Protein AF-A0AB34JAS8-F1 (afdb_monomer)

Structure (mmCIF, N/CA/C/O backbone):
data_AF-A0AB34JAS8-F1
#
_entry.id   AF-A0AB34JAS8-F1
#
loop_
_atom_site.group_PDB
_atom_site.id
_atom_site.type_symbol
_atom_site.label_atom_id
_atom_site.label_alt_id
_atom_site.label_comp_id
_atom_site.label_asym_id
_atom_site.label_entity_id
_atom_site.label_seq_id
_atom_site.pdbx_PDB_ins_code
_atom_site.Cartn_x
_atom_site.Cartn_y
_atom_site.Cartn_z
_atom_site.occupancy
_atom_site.B_iso_or_equiv
_atom_site.auth_seq_i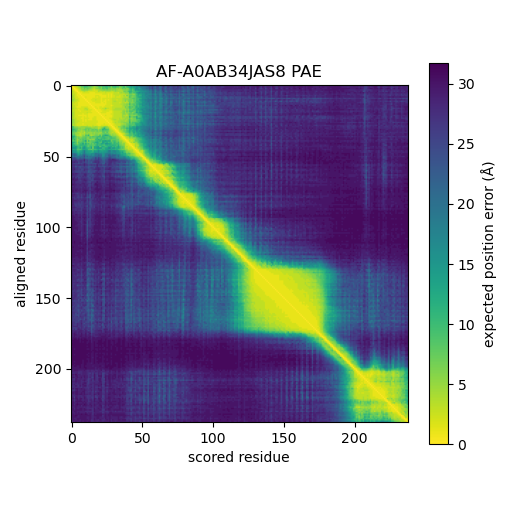d
_atom_site.auth_comp_id
_atom_site.auth_asym_id
_atom_site.auth_atom_id
_atom_site.pdbx_PDB_model_num
ATOM 1 N N . MET A 1 1 ? -47.995 -5.763 1.829 1.00 61.78 1 MET A N 1
ATOM 2 C CA . MET A 1 1 ? -48.184 -6.783 2.887 1.00 61.78 1 MET A CA 1
ATOM 3 C C . MET A 1 1 ? -47.280 -6.423 4.062 1.00 61.78 1 MET A C 1
ATOM 5 O O . MET A 1 1 ? -46.129 -6.085 3.817 1.00 61.78 1 MET A O 1
ATOM 9 N N . ARG A 1 2 ? -47.779 -6.385 5.307 1.00 69.12 2 ARG A N 1
ATOM 10 C CA . ARG A 1 2 ? -46.922 -6.098 6.476 1.00 69.12 2 ARG A CA 1
ATOM 11 C C . ARG A 1 2 ? -46.152 -7.369 6.834 1.00 69.12 2 ARG A C 1
ATOM 13 O O . ARG A 1 2 ? -46.778 -8.401 7.052 1.00 69.12 2 ARG A O 1
ATOM 20 N N . ARG A 1 3 ? -44.820 -7.294 6.870 1.00 76.62 3 ARG A N 1
ATOM 21 C CA . ARG A 1 3 ? -43.957 -8.412 7.279 1.00 76.62 3 ARG A CA 1
ATOM 22 C C . ARG A 1 3 ? -44.247 -8.775 8.740 1.00 76.62 3 ARG A C 1
ATOM 24 O O . ARG A 1 3 ? -44.423 -7.876 9.567 1.00 76.62 3 ARG A O 1
ATOM 31 N N . ALA A 1 4 ? -44.313 -10.070 9.043 1.00 84.00 4 ALA A N 1
ATOM 32 C CA . ALA A 1 4 ? -44.419 -10.551 10.417 1.00 84.00 4 ALA A CA 1
ATOM 33 C C . ALA A 1 4 ? -43.216 -10.059 11.241 1.00 84.00 4 ALA A C 1
ATOM 35 O O . ALA A 1 4 ? -42.110 -9.934 10.716 1.00 84.00 4 ALA A O 1
ATOM 36 N N . ARG A 1 5 ? -43.438 -9.739 12.520 1.00 88.38 5 ARG A N 1
ATOM 37 C CA . ARG A 1 5 ? -42.360 -9.307 13.420 1.00 88.38 5 ARG A CA 1
ATOM 38 C C . ARG A 1 5 ? -41.447 -10.484 13.751 1.00 88.38 5 ARG A C 1
ATOM 40 O O . ARG A 1 5 ? -41.939 -11.574 14.041 1.00 88.38 5 ARG A O 1
ATOM 47 N N . ASP A 1 6 ? -40.149 -10.218 13.753 1.00 93.19 6 ASP A N 1
ATOM 48 C CA . ASP A 1 6 ? -39.113 -11.164 14.164 1.00 93.19 6 ASP A CA 1
ATOM 49 C C . ASP A 1 6 ? -39.280 -11.554 15.638 1.00 93.19 6 ASP A C 1
ATOM 51 O O . ASP A 1 6 ? -39.853 -10.801 16.436 1.00 93.19 6 ASP A O 1
ATOM 55 N N . TRP A 1 7 ? -38.804 -12.742 16.002 1.00 93.50 7 TRP A N 1
ATOM 56 C CA . TRP A 1 7 ? -39.007 -13.325 17.326 1.00 93.50 7 TRP A CA 1
ATOM 57 C C . TRP A 1 7 ? -37.713 -13.886 17.915 1.00 93.50 7 TRP A C 1
ATOM 59 O O . TRP A 1 7 ? -36.826 -14.332 17.194 1.00 93.50 7 TRP A O 1
ATOM 69 N N . VAL A 1 8 ? -37.589 -13.846 19.239 1.00 94.00 8 VAL A N 1
ATOM 70 C CA . VAL A 1 8 ? -36.407 -14.314 19.972 1.00 94.00 8 VAL A CA 1
ATOM 71 C C . VAL A 1 8 ? -36.700 -15.684 20.576 1.00 94.00 8 VAL A C 1
ATOM 73 O O . VAL A 1 8 ? -37.687 -15.842 21.297 1.00 94.00 8 VAL A O 1
ATOM 76 N N . CYS A 1 9 ? -35.851 -16.662 20.266 1.00 92.44 9 CYS A N 1
ATOM 77 C CA . CYS A 1 9 ? -35.888 -18.002 20.847 1.00 92.44 9 CYS A CA 1
ATOM 78 C C . CYS A 1 9 ? -35.287 -18.007 22.264 1.00 92.44 9 CYS A C 1
ATOM 80 O O . CYS A 1 9 ? -34.493 -17.132 22.610 1.00 92.44 9 CYS A O 1
ATOM 82 N N . ASP A 1 10 ? -35.598 -19.028 23.063 1.00 89.38 10 ASP A N 1
ATOM 83 C CA . ASP A 1 10 ? -35.029 -19.222 24.403 1.00 89.38 10 ASP A CA 1
ATOM 84 C C . ASP A 1 10 ? -33.504 -19.427 24.376 1.00 89.38 10 ASP A C 1
ATOM 86 O O . ASP A 1 10 ? -32.816 -19.074 25.328 1.00 89.38 10 ASP A O 1
ATOM 90 N N . CYS A 1 11 ? -32.943 -19.892 23.252 1.00 90.44 11 CYS A N 1
ATOM 91 C CA . CYS A 1 11 ? -31.492 -19.934 23.033 1.00 90.44 11 CYS A CA 1
ATOM 92 C C . CYS A 1 11 ? -30.882 -18.562 22.668 1.00 90.44 11 CYS A C 1
ATOM 94 O O . CYS A 1 11 ? -29.735 -18.493 22.231 1.00 90.44 11 CYS A O 1
ATOM 96 N N . HIS A 1 12 ? -31.656 -17.479 22.785 1.00 91.00 12 HIS A N 1
ATOM 97 C CA . HIS A 1 12 ? -31.310 -16.093 22.446 1.00 91.00 12 HIS A CA 1
ATOM 98 C C . HIS A 1 12 ? -31.060 -15.795 20.957 1.00 91.00 12 HIS A C 1
ATOM 100 O O . HIS A 1 12 ? -30.682 -14.674 20.614 1.00 91.00 12 HIS A O 1
ATOM 106 N N . ALA A 1 13 ? -31.322 -16.746 20.057 1.00 89.69 13 ALA A N 1
ATOM 107 C CA . ALA A 1 13 ? -31.283 -16.498 18.618 1.00 89.69 13 ALA A CA 1
ATOM 108 C C . ALA A 1 13 ? -32.477 -15.637 18.176 1.00 89.69 13 ALA A C 1
ATOM 110 O O . ALA A 1 13 ? -33.607 -15.843 18.631 1.00 89.69 13 ALA A O 1
ATOM 111 N N . VAL A 1 14 ? -32.231 -14.682 17.276 1.00 93.56 14 VAL A N 1
ATOM 112 C CA . VAL A 1 14 ? -33.276 -13.841 16.682 1.00 93.56 14 VAL A CA 1
ATOM 113 C C . VAL A 1 14 ? -33.669 -14.433 15.333 1.00 93.56 14 VAL A C 1
ATOM 115 O O . VAL A 1 14 ? -32.834 -14.550 14.446 1.00 93.56 14 VAL A O 1
ATOM 118 N N . ASN A 1 15 ? -34.932 -14.815 15.196 1.00 92.69 15 ASN A N 1
ATOM 119 C CA . ASN A 1 15 ? -35.481 -15.498 14.033 1.00 92.69 15 ASN A CA 1
ATOM 120 C C . ASN A 1 15 ? -36.413 -14.578 13.249 1.00 92.69 15 ASN A C 1
ATOM 122 O O . ASN A 1 15 ? -37.106 -13.734 13.826 1.00 92.69 15 ASN A O 1
ATOM 126 N N . LEU A 1 16 ? -36.478 -14.796 11.938 1.00 92.06 16 LEU A N 1
ATOM 127 C CA . LEU A 1 16 ? -37.410 -14.095 11.066 1.00 92.06 16 LEU A CA 1
ATOM 128 C C . LEU A 1 16 ? -38.870 -14.385 11.446 1.00 92.06 16 LEU A C 1
ATOM 130 O O . LEU A 1 16 ? -39.225 -15.490 11.866 1.00 92.06 16 LEU A O 1
ATOM 134 N N . GLY A 1 17 ? -39.732 -13.377 11.301 1.00 90.25 17 GLY A N 1
ATOM 135 C CA . GLY A 1 17 ? -41.142 -13.474 11.688 1.00 90.25 17 GLY A CA 1
ATOM 136 C C . GLY A 1 17 ? -41.945 -14.575 10.981 1.00 90.25 17 GLY A C 1
ATOM 137 O O . GLY A 1 17 ? -42.947 -15.032 11.540 1.00 90.25 17 GLY A O 1
ATOM 138 N N . ASP A 1 18 ? -41.503 -14.997 9.796 1.00 91.38 18 ASP A N 1
ATOM 139 C CA . ASP A 1 18 ? -42.083 -16.047 8.949 1.00 91.38 18 ASP A CA 1
ATOM 140 C C . ASP A 1 18 ? -41.609 -17.470 9.294 1.00 91.38 18 ASP A C 1
ATOM 142 O O . ASP A 1 18 ? -42.253 -18.434 8.884 1.00 91.38 18 ASP A O 1
ATOM 146 N N . ARG A 1 19 ? -40.540 -17.630 10.085 1.00 91.25 19 ARG A N 1
ATOM 147 C CA . ARG A 1 19 ? -40.065 -18.950 10.519 1.00 91.25 19 ARG A CA 1
ATOM 148 C C . ARG A 1 19 ? -40.896 -19.505 11.676 1.00 91.25 19 ARG A C 1
ATOM 150 O O . ARG A 1 19 ? -41.183 -18.798 12.647 1.00 91.25 19 ARG A O 1
ATOM 157 N N . TYR A 1 20 ? -41.207 -20.799 11.588 1.00 94.31 20 TYR A N 1
ATOM 158 C CA . TYR A 1 20 ? -41.877 -21.576 12.638 1.00 94.31 20 TYR A CA 1
ATOM 159 C C . TYR A 1 20 ? -40.907 -22.306 13.574 1.00 94.31 20 TYR A C 1
ATOM 161 O O . TYR A 1 20 ? -41.340 -22.808 14.605 1.00 94.31 20 TYR A O 1
ATOM 169 N N . GLU A 1 21 ? -39.611 -22.325 13.260 1.00 95.69 21 GLU A N 1
ATOM 170 C CA . GLU A 1 21 ? -38.562 -22.996 14.037 1.00 95.69 21 GLU A CA 1
ATOM 171 C C . GLU A 1 21 ? -37.307 -22.117 14.119 1.00 95.69 21 GLU A C 1
ATOM 173 O O . GLU A 1 21 ? -37.049 -21.287 13.241 1.00 95.69 21 GLU A O 1
ATOM 178 N N . CYS A 1 22 ? -36.538 -22.275 15.196 1.00 94.31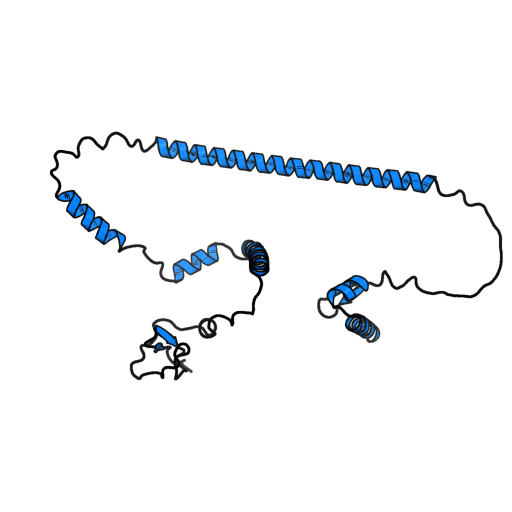 22 CYS A N 1
ATOM 179 C CA . CYS A 1 22 ? -35.307 -21.529 15.428 1.00 94.31 22 CYS A CA 1
ATOM 180 C C . CYS A 1 22 ? -34.179 -21.996 14.495 1.00 94.31 22 CYS A C 1
ATOM 182 O O . CYS A 1 22 ? -33.868 -23.183 14.473 1.00 94.31 22 CYS A O 1
ATOM 184 N N . PHE A 1 23 ? -33.488 -21.086 13.800 1.00 93.75 23 PHE A N 1
ATOM 185 C CA . PHE A 1 23 ? -32.379 -21.471 12.909 1.00 93.75 23 PHE A CA 1
ATOM 186 C C . PHE A 1 23 ? -31.177 -22.074 13.659 1.00 93.75 23 PHE A C 1
ATOM 188 O O . PHE A 1 23 ? -30.412 -22.836 13.077 1.00 93.75 23 PHE A O 1
ATOM 195 N N . ALA A 1 24 ? -30.998 -21.724 14.938 1.00 92.81 24 ALA A N 1
ATOM 196 C CA . ALA A 1 24 ? -29.840 -22.140 15.726 1.00 92.81 24 ALA A CA 1
ATOM 197 C C . ALA A 1 24 ? -30.054 -23.473 16.461 1.00 92.81 24 ALA A C 1
ATOM 199 O O . ALA A 1 24 ? -29.137 -24.284 16.532 1.00 92.81 24 ALA A O 1
ATOM 200 N N . CYS A 1 25 ? -31.242 -23.699 17.031 1.00 94.38 25 CYS A N 1
ATOM 201 C CA . CYS A 1 25 ? -31.523 -24.878 17.863 1.00 94.38 25 CYS A CA 1
ATOM 202 C C . CYS A 1 25 ? -32.711 -25.725 17.387 1.00 94.38 25 CYS A C 1
ATOM 204 O O . CYS A 1 25 ? -33.079 -26.669 18.079 1.00 94.38 25 CYS A O 1
ATOM 206 N N . ALA A 1 26 ? -33.339 -25.369 16.262 1.00 94.50 26 ALA A N 1
ATOM 207 C CA . ALA A 1 26 ? -34.533 -26.020 15.710 1.00 94.50 26 ALA A CA 1
ATOM 208 C C . ALA A 1 26 ? -35.764 -26.059 16.644 1.00 94.50 26 ALA A C 1
ATOM 210 O O . ALA A 1 26 ? -36.756 -26.710 16.333 1.00 94.50 26 ALA A O 1
ATOM 211 N N . ALA A 1 27 ? -35.752 -25.346 17.778 1.00 92.56 27 ALA A N 1
ATOM 212 C CA . ALA A 1 27 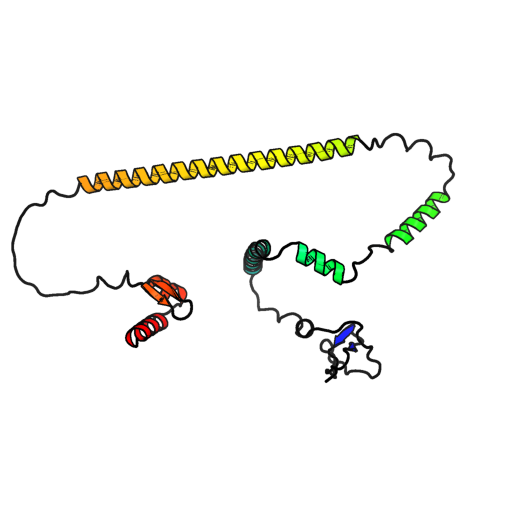? -36.912 -25.285 18.664 1.00 92.56 27 ALA A CA 1
ATOM 213 C C . ALA A 1 27 ? -38.102 -24.594 17.966 1.00 92.56 27 ALA A C 1
ATOM 215 O O . ALA A 1 27 ? -37.903 -23.549 17.330 1.00 92.56 27 ALA A O 1
ATOM 216 N N . PRO A 1 28 ? -39.334 -25.117 18.102 1.00 95.38 28 PRO A N 1
ATOM 217 C CA . PRO A 1 28 ? -40.511 -24.515 17.495 1.00 95.38 28 PRO A CA 1
ATOM 218 C C . PRO A 1 28 ? -40.810 -23.144 18.110 1.00 95.38 28 PRO A C 1
ATOM 220 O O . PRO A 1 28 ? -40.528 -22.877 19.282 1.00 95.38 28 PRO A O 1
ATOM 223 N N . LYS A 1 29 ? -41.421 -22.266 17.317 1.00 93.81 29 LYS A N 1
ATOM 224 C CA . LYS A 1 29 ? -41.874 -20.942 17.743 1.00 93.81 29 LYS A CA 1
ATOM 225 C C . LYS A 1 29 ? -42.941 -21.099 18.821 1.00 93.81 29 LYS A C 1
ATOM 227 O O . LYS A 1 29 ? -44.088 -21.441 18.539 1.00 93.81 29 LYS A O 1
ATOM 232 N N . SER A 1 30 ? -42.561 -20.847 20.067 1.00 86.19 30 SER A N 1
ATOM 233 C CA . SER A 1 30 ? -43.492 -20.900 21.189 1.00 86.19 30 SER A CA 1
ATOM 234 C C . SER A 1 30 ? -44.470 -19.721 21.138 1.00 86.19 30 SER A C 1
ATOM 236 O O . SER A 1 30 ? -44.154 -18.643 20.631 1.00 86.19 30 SER A O 1
ATOM 238 N N . ALA A 1 31 ? -45.665 -19.890 21.711 1.00 76.50 31 ALA A N 1
ATOM 239 C CA . ALA A 1 31 ? -46.636 -18.797 21.843 1.00 76.50 31 ALA A CA 1
ATOM 240 C C . ALA A 1 31 ? -46.085 -17.609 22.665 1.00 76.50 31 ALA A C 1
ATOM 242 O O . ALA A 1 31 ? -46.543 -16.480 22.512 1.00 76.50 31 ALA A O 1
ATOM 243 N N . ASN A 1 32 ? -45.066 -17.865 23.496 1.00 73.56 32 ASN A N 1
ATOM 244 C CA . ASN A 1 32 ? -44.396 -16.885 24.350 1.00 73.56 32 ASN A CA 1
ATOM 245 C C . ASN A 1 32 ? -43.147 -16.265 23.701 1.00 73.56 32 ASN A C 1
ATOM 247 O O . ASN A 1 32 ? -42.397 -15.552 24.374 1.00 73.56 32 ASN A O 1
ATOM 251 N N . ALA A 1 33 ? -42.901 -16.535 22.417 1.00 74.44 33 ALA A N 1
ATOM 252 C CA . ALA A 1 33 ? -41.766 -15.988 21.694 1.00 74.44 33 ALA A CA 1
ATOM 253 C C . ALA A 1 33 ? -41.795 -14.452 21.737 1.00 74.44 33 ALA A C 1
ATOM 255 O O . ALA A 1 33 ? -42.734 -13.800 21.271 1.00 74.44 33 ALA A O 1
ATOM 256 N N . ARG A 1 34 ? -40.755 -13.856 22.325 1.00 76.75 34 ARG A N 1
ATOM 257 C CA . ARG A 1 34 ? -40.680 -12.401 22.494 1.00 76.75 34 ARG A CA 1
ATOM 258 C C . ARG A 1 34 ? -40.436 -11.753 21.140 1.00 76.75 34 ARG A C 1
ATOM 260 O O . ARG A 1 34 ? -39.540 -12.173 20.413 1.00 76.75 34 ARG A O 1
ATOM 267 N N . ALA A 1 35 ? -41.192 -10.706 20.817 1.00 79.50 35 ALA A N 1
ATOM 268 C CA . ALA A 1 35 ? -40.919 -9.912 19.626 1.00 79.50 35 ALA A CA 1
ATOM 269 C C . ALA A 1 35 ? -39.514 -9.300 19.726 1.00 79.50 35 ALA A C 1
ATOM 271 O O . ALA A 1 35 ? -39.171 -8.670 20.731 1.00 79.50 35 ALA A O 1
ATOM 272 N N . ALA A 1 36 ? -38.702 -9.484 18.690 1.00 72.62 36 ALA A N 1
ATOM 273 C CA . ALA A 1 36 ? -37.381 -8.889 18.630 1.00 72.62 36 ALA A CA 1
ATOM 274 C C . ALA A 1 36 ? -37.509 -7.364 18.522 1.00 72.62 36 ALA A C 1
ATOM 276 O O . ALA A 1 36 ? -38.264 -6.838 17.702 1.00 72.62 36 ALA A O 1
ATOM 277 N N . ALA A 1 37 ? -36.753 -6.636 19.345 1.00 71.81 37 ALA A N 1
ATOM 278 C CA . ALA A 1 37 ? -36.749 -5.172 19.321 1.00 71.81 37 ALA A CA 1
ATOM 279 C C . ALA A 1 37 ? -36.113 -4.601 18.037 1.00 71.81 37 ALA A C 1
ATOM 281 O O . ALA A 1 37 ? -36.336 -3.441 17.693 1.00 71.81 37 ALA A O 1
ATOM 282 N N . ARG A 1 38 ? -35.328 -5.416 17.323 1.00 72.31 38 ARG A N 1
ATOM 283 C CA . ARG A 1 38 ? -34.652 -5.072 16.072 1.00 72.31 38 ARG A CA 1
ATOM 284 C C . ARG A 1 38 ? -35.002 -6.107 15.006 1.00 72.31 38 ARG A C 1
ATOM 286 O O . ARG A 1 38 ? -35.043 -7.295 15.305 1.00 72.31 38 ARG A O 1
ATOM 293 N N . GLN A 1 39 ? -35.219 -5.634 13.779 1.00 70.06 39 GLN A N 1
ATOM 294 C CA . GLN A 1 39 ? -35.437 -6.503 12.625 1.00 70.06 39 GLN A CA 1
ATOM 295 C C . GLN A 1 39 ? -34.118 -7.141 12.170 1.00 70.06 39 GLN A C 1
ATOM 297 O O . GLN A 1 39 ? -33.112 -6.434 12.038 1.00 70.06 39 GLN A O 1
ATOM 302 N N . VAL A 1 40 ? -34.135 -8.448 11.919 1.00 68.62 40 VAL A N 1
ATOM 303 C CA . VAL A 1 40 ? -33.026 -9.213 11.342 1.00 68.62 40 VAL A CA 1
ATOM 304 C C . VAL A 1 40 ? -33.066 -9.043 9.829 1.00 68.62 40 VAL A C 1
ATOM 306 O O . VAL A 1 40 ? -34.095 -9.225 9.166 1.00 68.62 40 VAL A O 1
ATOM 309 N N . THR A 1 41 ? -31.935 -8.633 9.268 1.00 70.12 41 THR A N 1
ATOM 310 C CA . THR A 1 41 ? -31.781 -8.544 7.813 1.00 70.12 41 THR A CA 1
ATOM 311 C C . THR A 1 41 ? -31.483 -9.929 7.239 1.00 70.12 41 THR A C 1
ATOM 313 O O . THR A 1 41 ? -30.870 -10.747 7.913 1.00 70.12 41 THR A O 1
ATOM 316 N N . ALA A 1 42 ? -31.873 -10.206 5.989 1.00 60.97 42 ALA A N 1
ATOM 317 C CA . ALA A 1 42 ? -31.618 -11.508 5.350 1.00 60.97 42 ALA A CA 1
ATOM 318 C C . ALA A 1 42 ? -30.126 -11.913 5.353 1.00 60.97 42 ALA A C 1
ATOM 320 O O . ALA A 1 42 ? -29.801 -13.092 5.347 1.00 60.97 42 ALA A O 1
ATOM 321 N N . VAL A 1 43 ? -29.223 -10.929 5.422 1.00 61.50 43 VAL A N 1
ATOM 322 C CA . VAL A 1 43 ? -27.769 -11.130 5.522 1.00 61.50 43 VAL A CA 1
ATOM 323 C C . VAL A 1 43 ? -27.354 -11.711 6.879 1.00 61.50 43 VAL A C 1
ATOM 325 O O . VAL A 1 43 ? -26.412 -12.488 6.947 1.00 61.50 43 VAL A O 1
ATOM 328 N N . GLU A 1 44 ? -28.051 -11.353 7.958 1.00 62.84 44 GLU A N 1
ATOM 329 C CA . GLU A 1 44 ? -27.788 -11.871 9.308 1.00 62.84 44 GLU A CA 1
ATOM 330 C C . GLU A 1 44 ? -28.409 -13.275 9.517 1.00 62.84 44 GLU A C 1
ATOM 332 O O . GLU A 1 44 ? -27.936 -14.012 10.378 1.00 62.84 44 GLU A O 1
ATOM 337 N N . ASP A 1 45 ? -29.416 -13.665 8.716 1.00 62.94 45 ASP A N 1
ATOM 338 C CA . ASP A 1 45 ? -30.069 -14.996 8.747 1.00 62.94 45 ASP A CA 1
ATOM 339 C C . ASP A 1 45 ? -29.263 -16.089 8.023 1.00 62.94 45 ASP A C 1
ATOM 341 O O . ASP A 1 45 ? -29.432 -17.271 8.306 1.00 62.94 45 ASP A O 1
ATOM 345 N N . ALA A 1 46 ? -28.355 -15.714 7.114 1.00 67.25 46 ALA A N 1
ATOM 346 C CA . ALA A 1 46 ? -27.550 -16.666 6.341 1.00 67.25 46 ALA A CA 1
ATOM 347 C C . ALA A 1 46 ? -26.566 -17.493 7.199 1.00 67.25 46 ALA A C 1
ATOM 349 O O . ALA A 1 46 ? -25.933 -18.416 6.688 1.00 67.25 46 ALA A O 1
ATOM 350 N N . GLY A 1 47 ? -26.448 -17.185 8.497 1.00 58.19 47 GLY A N 1
ATOM 351 C CA . GLY A 1 47 ? -25.462 -17.786 9.385 1.00 58.19 47 GLY A CA 1
ATOM 352 C C . GLY A 1 47 ? -24.030 -17.369 9.021 1.00 58.19 47 GLY A C 1
ATOM 353 O O . GLY A 1 47 ? -23.803 -16.667 8.031 1.00 58.19 47 GLY A O 1
ATOM 354 N N . PRO A 1 48 ? -23.028 -17.745 9.834 1.00 60.03 48 PRO A N 1
ATOM 355 C CA . PRO A 1 48 ? -21.642 -17.636 9.401 1.00 60.03 48 PRO A CA 1
A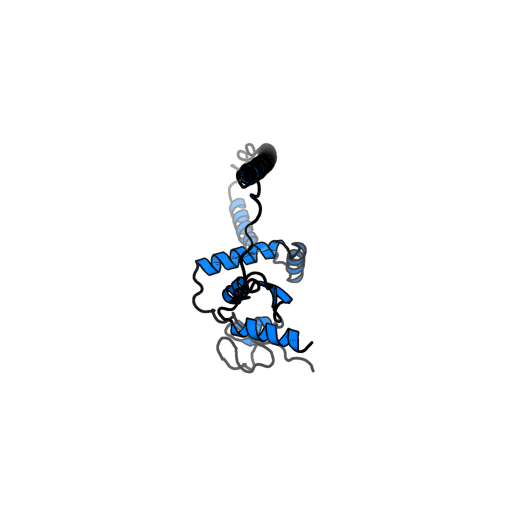TOM 356 C C . PRO A 1 48 ? -21.471 -18.448 8.105 1.00 60.03 48 PRO A C 1
ATOM 358 O O . PRO A 1 48 ? -22.007 -19.557 8.027 1.00 60.03 48 PRO A O 1
ATOM 361 N N . PRO A 1 49 ? -20.759 -17.918 7.090 1.00 53.00 49 PRO A N 1
ATOM 362 C CA . PRO A 1 49 ? -20.527 -18.657 5.856 1.00 53.00 49 PRO A CA 1
ATOM 363 C C . PRO A 1 49 ? -19.919 -20.024 6.197 1.00 53.00 49 PRO A C 1
ATOM 365 O O . PRO A 1 49 ? -19.134 -20.106 7.152 1.00 53.00 49 PRO A O 1
ATOM 368 N N . PRO A 1 50 ? -20.278 -21.095 5.463 1.00 53.22 50 PRO A N 1
ATOM 369 C CA . PRO A 1 50 ? -19.671 -22.400 5.677 1.00 53.22 50 PRO A CA 1
ATOM 370 C C . PRO A 1 50 ? -18.154 -22.225 5.659 1.00 53.22 50 PRO A C 1
ATOM 372 O O . PRO A 1 50 ? -17.628 -21.536 4.782 1.00 53.22 50 PRO A O 1
ATOM 375 N N . LEU A 1 51 ? -17.474 -22.783 6.666 1.00 48.06 51 LEU A N 1
ATOM 376 C CA . LEU A 1 51 ? -16.018 -22.751 6.752 1.00 48.06 51 LEU A CA 1
ATOM 377 C C . LEU A 1 51 ? -15.475 -23.369 5.463 1.00 48.06 51 LEU A C 1
ATOM 379 O O . LEU A 1 51 ? -15.491 -24.589 5.302 1.00 48.06 51 LEU A O 1
ATOM 383 N N . LEU A 1 52 ? -15.056 -22.516 4.525 1.00 47.78 52 LEU A N 1
ATOM 384 C CA . LEU A 1 52 ? -14.365 -22.947 3.323 1.00 47.78 52 LEU A CA 1
ATOM 385 C C . LEU A 1 52 ? -13.150 -23.746 3.786 1.00 47.78 52 LEU A C 1
ATOM 387 O O . LEU A 1 52 ? -12.368 -23.292 4.625 1.00 47.78 52 LEU A O 1
ATOM 391 N N . ALA A 1 53 ? -13.088 -24.982 3.305 1.00 47.12 53 ALA A N 1
ATOM 392 C CA . ALA A 1 53 ? -12.114 -25.974 3.702 1.00 47.12 53 ALA A CA 1
ATOM 393 C C . ALA A 1 53 ? -10.689 -25.403 3.662 1.00 47.12 53 ALA A C 1
ATOM 395 O O . ALA A 1 53 ? -10.271 -24.847 2.653 1.00 47.12 53 ALA A O 1
ATOM 396 N N . ALA A 1 54 ? -9.984 -25.562 4.785 1.00 48.22 54 ALA A N 1
ATOM 397 C CA . ALA A 1 54 ? -8.530 -25.606 4.922 1.00 48.22 54 ALA A CA 1
ATOM 398 C C . ALA A 1 54 ? -7.713 -24.758 3.926 1.00 48.22 54 ALA A C 1
ATOM 400 O O . ALA A 1 54 ? -6.813 -25.276 3.272 1.00 48.22 54 ALA A O 1
ATOM 401 N N . GLN A 1 55 ? -7.960 -23.450 3.858 1.00 51.59 55 GLN A N 1
ATOM 402 C CA . GLN A 1 55 ? -6.921 -22.546 3.372 1.00 51.59 55 GLN A CA 1
ATOM 403 C C . GLN A 1 55 ? -5.841 -22.472 4.443 1.00 51.59 55 GLN A C 1
ATOM 405 O O . GLN A 1 55 ? -6.122 -22.256 5.629 1.00 51.59 55 GLN A O 1
ATOM 410 N N . SER A 1 56 ? -4.604 -22.731 4.037 1.00 60.38 56 SER A N 1
ATOM 411 C CA . SER A 1 56 ? -3.469 -22.716 4.951 1.00 60.38 56 SER A CA 1
ATOM 412 C C . SER A 1 56 ? -3.368 -21.343 5.628 1.00 60.38 56 SER A C 1
ATOM 414 O O . SER A 1 56 ? -3.720 -20.313 5.052 1.00 60.38 56 SER A O 1
ATOM 416 N N . VAL A 1 57 ? -2.868 -21.292 6.866 1.00 58.81 57 VAL A N 1
ATOM 417 C CA . VAL A 1 57 ? -2.707 -20.031 7.624 1.00 58.81 57 VAL A CA 1
ATOM 418 C C . VAL A 1 57 ? -1.924 -18.978 6.820 1.00 58.81 57 VAL A C 1
ATOM 420 O O . VAL A 1 57 ? -2.148 -17.781 6.985 1.00 58.81 57 VAL A O 1
ATOM 423 N N . VAL A 1 58 ? -1.052 -19.428 5.912 1.00 61.44 58 VAL A N 1
ATOM 424 C CA . VAL A 1 58 ? -0.270 -18.597 4.989 1.00 61.44 58 VAL A CA 1
ATOM 425 C C . VAL A 1 58 ? -1.150 -17.954 3.915 1.00 61.44 58 VAL A C 1
ATOM 427 O O . VAL A 1 58 ? -1.030 -16.755 3.680 1.00 61.44 58 VAL A O 1
ATOM 430 N N . GLU A 1 59 ? -2.079 -18.694 3.311 1.00 57.50 59 GLU A N 1
ATOM 431 C CA . GLU A 1 59 ? -3.039 -18.142 2.345 1.00 57.50 59 GLU A CA 1
ATOM 432 C C . GLU A 1 59 ? -3.989 -17.144 3.008 1.00 57.50 59 GLU A C 1
ATOM 434 O O . GLU A 1 59 ? -4.242 -16.078 2.449 1.00 57.50 59 GLU A O 1
ATOM 439 N N . LEU A 1 60 ? -4.423 -17.414 4.244 1.00 58.97 60 LEU A N 1
ATOM 440 C CA . LEU A 1 60 ? -5.236 -16.475 5.019 1.00 58.97 60 LEU A CA 1
ATOM 441 C C . LEU A 1 60 ? -4.460 -15.186 5.357 1.00 58.97 60 LEU A C 1
ATOM 443 O O . LEU A 1 60 ? -5.033 -14.094 5.367 1.00 58.97 60 LEU A O 1
ATOM 447 N N . HIS A 1 61 ? -3.149 -15.283 5.605 1.00 62.50 61 HIS A N 1
ATOM 448 C CA . HIS A 1 61 ? -2.289 -14.120 5.853 1.00 62.50 61 HIS A CA 1
ATOM 449 C C . HIS A 1 61 ? -2.041 -13.307 4.576 1.00 62.50 61 HIS A C 1
ATOM 451 O O . HIS A 1 61 ? -2.082 -12.078 4.612 1.00 62.50 61 HIS A O 1
ATOM 457 N N . SER A 1 62 ? -1.851 -13.972 3.436 1.00 63.91 62 SER A N 1
ATOM 458 C CA . SER A 1 62 ? -1.677 -13.323 2.133 1.00 63.91 62 SER A CA 1
ATOM 459 C C . SER A 1 62 ? -2.965 -12.650 1.654 1.00 63.91 62 SER A C 1
ATOM 461 O O . SER A 1 62 ? -2.938 -11.482 1.267 1.00 63.91 62 SER A O 1
ATOM 463 N N . ALA A 1 63 ? -4.109 -13.330 1.773 1.00 58.50 63 ALA A N 1
ATOM 464 C CA . ALA A 1 63 ? -5.422 -12.790 1.424 1.00 58.50 63 ALA A CA 1
ATOM 465 C C . ALA A 1 63 ? -5.832 -11.625 2.338 1.00 58.50 63 ALA A C 1
ATOM 467 O O . ALA A 1 63 ? -6.328 -10.606 1.858 1.00 58.50 63 ALA A O 1
ATOM 468 N N . SER A 1 64 ? -5.567 -11.721 3.646 1.00 60.56 64 SER A N 1
ATOM 469 C CA . SER A 1 64 ? -5.838 -10.616 4.577 1.00 60.56 64 SER A CA 1
ATOM 470 C C . SER A 1 64 ? -4.902 -9.424 4.354 1.00 60.56 64 SER A C 1
ATOM 472 O O . SER A 1 64 ? -5.340 -8.283 4.481 1.00 60.56 64 SER A O 1
ATOM 474 N N . SER A 1 65 ? -3.655 -9.656 3.928 1.00 57.62 65 SER A N 1
ATOM 475 C CA . SER A 1 65 ? -2.705 -8.596 3.562 1.00 57.62 65 SER A CA 1
ATOM 476 C C . SER A 1 65 ? -3.078 -7.884 2.257 1.00 57.62 65 SER A C 1
ATOM 478 O O . SER A 1 65 ? -2.898 -6.668 2.155 1.00 57.62 65 SER A O 1
ATOM 480 N N . HIS A 1 66 ? -3.627 -8.607 1.274 1.00 50.94 66 HIS A N 1
ATOM 481 C CA . HIS A 1 66 ? -4.152 -8.011 0.042 1.00 50.94 66 HIS A CA 1
ATOM 482 C C . HIS A 1 66 ? -5.446 -7.230 0.303 1.00 50.94 66 HIS A C 1
ATOM 484 O O . HIS A 1 66 ? -5.531 -6.054 -0.048 1.00 50.94 66 HIS A O 1
ATOM 490 N N . ALA A 1 67 ? -6.399 -7.815 1.037 1.00 52.56 67 ALA A N 1
ATOM 491 C CA . ALA A 1 67 ? -7.642 -7.137 1.403 1.00 52.56 67 ALA A CA 1
ATOM 492 C C . ALA A 1 67 ? -7.406 -5.904 2.300 1.00 52.56 67 ALA A C 1
ATOM 494 O O . ALA A 1 67 ? -8.086 -4.890 2.155 1.00 52.56 67 ALA A O 1
ATOM 495 N N . ALA A 1 68 ? -6.419 -5.938 3.204 1.00 50.62 68 ALA A N 1
ATOM 496 C CA . ALA A 1 68 ? -6.066 -4.786 4.037 1.00 50.62 68 ALA A CA 1
ATOM 497 C C . ALA A 1 68 ? -5.435 -3.631 3.238 1.00 50.62 68 ALA A C 1
ATOM 499 O O . ALA A 1 68 ? -5.599 -2.471 3.626 1.00 50.62 68 ALA A O 1
ATOM 500 N N . ARG A 1 69 ? -4.750 -3.923 2.121 1.00 52.28 69 ARG A N 1
ATOM 501 C CA . ARG A 1 69 ? -4.221 -2.898 1.208 1.00 52.28 69 ARG A CA 1
ATOM 502 C C . ARG A 1 69 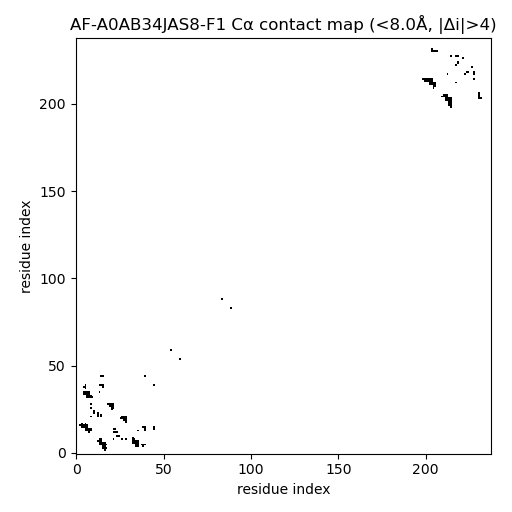? -5.327 -2.221 0.397 1.00 52.28 69 ARG A C 1
ATOM 504 O O . ARG A 1 69 ? -5.288 -1.001 0.264 1.00 52.28 69 ARG A O 1
ATOM 511 N N . ASP A 1 70 ? -6.349 -2.961 -0.027 1.00 47.09 70 ASP A N 1
ATOM 512 C CA . ASP A 1 70 ? -7.467 -2.386 -0.791 1.00 47.09 70 ASP A CA 1
ATOM 513 C C . ASP A 1 70 ? -8.485 -1.632 0.082 1.00 47.09 70 ASP A C 1
ATOM 515 O O . ASP A 1 70 ? -9.047 -0.617 -0.336 1.00 47.09 70 ASP A O 1
ATOM 519 N N . VAL A 1 71 ? -8.670 -2.022 1.349 1.00 48.34 71 VAL A N 1
ATOM 520 C CA . VAL A 1 71 ? -9.583 -1.312 2.269 1.00 48.34 71 VAL A CA 1
ATOM 521 C C . VAL A 1 71 ? -9.084 0.097 2.629 1.00 48.34 71 VAL A C 1
ATOM 523 O O . VAL A 1 71 ? -9.902 0.973 2.923 1.00 48.34 71 VAL A O 1
ATOM 526 N N . GLN A 1 72 ? -7.773 0.367 2.557 1.00 47.22 72 GLN A N 1
ATOM 527 C CA . GLN A 1 72 ? -7.243 1.725 2.750 1.00 47.22 72 GLN A CA 1
ATOM 528 C C . GLN A 1 72 ? -7.541 2.669 1.573 1.00 47.22 72 GLN A C 1
ATOM 530 O O . GLN A 1 72 ? -7.498 3.885 1.763 1.00 47.22 72 GLN A O 1
ATOM 535 N N . ALA A 1 73 ? -7.895 2.146 0.394 1.00 49.75 73 ALA A N 1
ATOM 536 C CA . ALA A 1 73 ? -8.157 2.951 -0.797 1.00 49.75 73 ALA A CA 1
ATOM 537 C C . ALA A 1 73 ? -9.644 3.297 -1.008 1.00 49.75 73 ALA A C 1
ATOM 539 O O . ALA A 1 73 ? -9.944 4.259 -1.713 1.00 49.75 73 ALA A O 1
ATOM 540 N N . SER A 1 74 ? -10.595 2.584 -0.389 1.00 53.56 74 SER A N 1
ATOM 541 C CA . SER A 1 74 ? -12.013 2.726 -0.762 1.00 53.56 74 SER A CA 1
ATOM 542 C C . SER A 1 74 ? -13.015 2.759 0.395 1.00 53.56 74 SER A C 1
ATOM 544 O O . SER A 1 74 ? -14.081 2.147 0.297 1.00 53.56 74 SER A O 1
ATOM 546 N N . ARG A 1 75 ? -12.743 3.490 1.488 1.00 55.62 75 ARG A N 1
ATOM 547 C CA . ARG A 1 75 ? -13.816 3.974 2.387 1.00 55.62 75 ARG A CA 1
ATOM 548 C C . ARG A 1 75 ? -13.350 5.076 3.350 1.00 55.62 75 ARG A C 1
ATOM 550 O O . ARG A 1 75 ? -12.493 4.816 4.192 1.00 55.62 75 ARG A O 1
ATOM 557 N N . PRO A 1 76 ? -13.929 6.294 3.308 1.00 56.66 76 PRO A N 1
ATOM 558 C CA . PRO A 1 76 ? -13.540 7.364 4.221 1.00 56.66 76 PRO A CA 1
ATOM 559 C C . PRO A 1 76 ? -13.880 6.984 5.665 1.00 56.66 76 PRO A C 1
ATOM 561 O O . PRO A 1 76 ? -14.989 6.520 5.939 1.00 56.66 76 PRO A O 1
ATOM 564 N N . ALA A 1 77 ? -12.977 7.262 6.609 1.00 54.09 77 ALA A N 1
ATOM 565 C CA . ALA A 1 77 ? -13.177 7.068 8.053 1.00 54.09 77 ALA A CA 1
ATOM 566 C C . ALA A 1 77 ? -14.492 7.687 8.594 1.00 54.09 77 ALA A C 1
ATOM 568 O O . ALA A 1 77 ? -15.037 7.236 9.603 1.00 54.09 77 ALA A O 1
ATOM 569 N N . ALA A 1 78 ? -15.058 8.663 7.875 1.00 54.75 78 ALA A N 1
ATOM 570 C CA . ALA A 1 78 ? -16.374 9.241 8.131 1.00 54.75 78 ALA A CA 1
ATOM 571 C C . ALA A 1 78 ? -17.524 8.212 8.101 1.00 54.75 78 ALA A C 1
ATOM 573 O O . ALA A 1 78 ? -18.492 8.355 8.848 1.00 54.75 78 ALA A O 1
ATOM 574 N N . TYR A 1 79 ? -17.420 7.149 7.295 1.00 57.75 79 TYR A N 1
ATOM 575 C CA . TYR A 1 79 ? -18.462 6.124 7.186 1.00 57.75 79 TYR A CA 1
ATOM 576 C C . TYR A 1 79 ? -18.596 5.300 8.477 1.00 57.75 79 TYR A C 1
ATOM 578 O O . TYR A 1 79 ? -19.708 5.042 8.940 1.00 57.75 79 TYR A O 1
ATOM 586 N N . TYR A 1 80 ? -17.474 4.961 9.121 1.00 53.72 80 TYR A N 1
ATOM 587 C CA . TYR A 1 80 ? -17.480 4.250 10.403 1.00 53.72 80 TYR A CA 1
ATOM 588 C C . TYR A 1 80 ? -17.893 5.159 11.570 1.00 53.72 80 TYR A C 1
ATOM 590 O O . TYR A 1 80 ? -18.647 4.727 12.443 1.00 53.72 80 TYR A O 1
ATOM 598 N N . ALA A 1 81 ? -17.512 6.441 11.547 1.00 53.72 81 ALA A N 1
ATOM 599 C CA . ALA A 1 81 ? -17.964 7.419 12.540 1.00 53.72 81 ALA A CA 1
ATOM 600 C C . ALA A 1 81 ? -19.490 7.663 12.481 1.00 53.72 81 ALA A C 1
ATOM 602 O O . ALA A 1 81 ? -20.154 7.749 13.517 1.00 53.72 81 ALA A O 1
ATOM 603 N N . ALA A 1 82 ? -20.072 7.699 11.277 1.00 53.47 82 ALA A N 1
ATOM 604 C CA . ALA A 1 82 ? -21.515 7.860 11.067 1.00 53.47 82 ALA A CA 1
ATOM 605 C C . ALA A 1 82 ? -22.336 6.583 11.349 1.00 53.47 82 ALA A C 1
ATOM 607 O O . ALA A 1 82 ? -23.550 6.652 11.561 1.00 53.47 82 ALA A O 1
ATOM 608 N N . ALA A 1 83 ? -21.702 5.407 11.331 1.00 56.09 83 ALA A N 1
ATOM 609 C CA . ALA A 1 83 ? -22.325 4.147 11.733 1.00 56.09 83 ALA A CA 1
ATOM 610 C C . ALA A 1 83 ? -22.337 3.976 13.264 1.00 56.09 83 ALA A C 1
ATOM 612 O O . ALA A 1 83 ? -23.308 3.453 13.813 1.00 56.09 83 ALA A O 1
ATOM 613 N N . ALA A 1 84 ? -21.306 4.469 13.958 1.00 56.78 84 ALA A N 1
ATOM 614 C CA . ALA A 1 84 ? -21.212 4.433 15.418 1.00 56.78 84 ALA A CA 1
ATOM 615 C C . ALA A 1 84 ? -22.233 5.359 16.110 1.00 56.78 84 ALA A C 1
ATOM 617 O O . ALA A 1 84 ? -22.805 4.995 17.135 1.00 56.78 84 ALA A O 1
ATOM 618 N N . THR A 1 85 ? -22.532 6.523 15.525 1.00 56.41 85 THR A N 1
ATOM 619 C CA . THR A 1 85 ? -23.550 7.457 16.046 1.00 56.41 85 THR A CA 1
ATOM 620 C C . THR A 1 85 ? -24.982 6.956 15.849 1.00 56.41 85 THR A C 1
ATOM 622 O O . THR A 1 85 ? -25.835 7.196 16.700 1.00 56.41 85 THR A O 1
ATOM 625 N N . ARG A 1 86 ? -25.255 6.189 14.783 1.00 57.31 86 ARG A N 1
ATOM 626 C CA . ARG A 1 86 ? -26.594 5.634 14.498 1.00 57.31 86 ARG A CA 1
ATOM 627 C C . ARG A 1 86 ? -26.977 4.416 15.341 1.00 57.31 86 ARG A C 1
ATOM 629 O O . ARG A 1 86 ? -28.157 4.094 15.421 1.00 57.31 86 ARG A O 1
ATOM 636 N N . ARG A 1 87 ? -26.019 3.753 15.996 1.00 55.25 87 ARG A N 1
ATOM 637 C CA . ARG A 1 87 ? -26.269 2.589 16.869 1.00 55.25 87 ARG A CA 1
ATOM 638 C C . ARG A 1 87 ? -26.389 2.938 18.357 1.00 55.25 87 ARG A C 1
ATOM 640 O O . ARG A 1 87 ? -26.200 2.056 19.184 1.00 55.25 87 ARG A O 1
ATOM 647 N N . GLY A 1 88 ? -26.709 4.191 18.697 1.00 50.12 88 GLY A N 1
ATOM 648 C CA . GLY A 1 88 ? -26.913 4.600 20.091 1.00 50.12 88 GLY A CA 1
ATOM 649 C C . GLY A 1 88 ? -25.661 4.349 20.923 1.00 50.12 88 GLY A C 1
ATOM 650 O O . GLY A 1 88 ? -25.669 3.496 21.807 1.00 50.12 88 GLY A O 1
ATOM 651 N N . GLY A 1 89 ? -24.581 5.054 20.566 1.00 42.56 89 GLY A N 1
ATOM 652 C CA . GLY A 1 89 ? -23.259 4.937 21.169 1.00 42.56 89 GLY A CA 1
ATOM 653 C C . GLY A 1 89 ? -23.321 4.661 22.668 1.00 42.56 89 GLY A C 1
ATOM 654 O O . GLY A 1 89 ? -23.826 5.466 23.445 1.00 42.56 89 GLY A O 1
ATOM 655 N N . PHE A 1 90 ? -22.801 3.494 23.030 1.00 43.47 90 PHE A N 1
ATOM 656 C CA . PHE A 1 90 ? -22.520 3.050 24.382 1.00 43.47 90 PHE A CA 1
ATOM 657 C C . PHE A 1 90 ? -21.900 4.203 25.184 1.00 43.47 90 PHE A C 1
ATOM 659 O O . PHE A 1 90 ? -20.722 4.526 25.018 1.00 43.47 90 PHE A O 1
ATOM 666 N N . THR A 1 91 ? -22.675 4.847 26.058 1.00 51.41 91 THR A N 1
ATOM 667 C CA . THR A 1 91 ? -22.085 5.678 27.104 1.00 51.41 91 THR A CA 1
ATOM 668 C C . THR A 1 91 ? -21.349 4.718 28.023 1.00 51.41 91 THR A C 1
ATOM 670 O O . THR A 1 91 ? -21.970 3.941 28.745 1.00 51.41 91 THR A O 1
ATOM 673 N N . ALA A 1 92 ? -20.020 4.718 27.966 1.00 44.97 92 ALA A N 1
ATOM 674 C CA . ALA A 1 92 ? -19.184 3.912 28.842 1.00 44.97 92 ALA A CA 1
ATOM 675 C C . ALA A 1 92 ? -19.238 4.436 30.294 1.00 44.97 92 ALA A C 1
ATOM 677 O O . ALA A 1 92 ? -18.280 5.017 30.789 1.00 44.97 92 ALA A O 1
ATOM 678 N N . ALA A 1 93 ? -20.369 4.239 30.972 1.00 46.5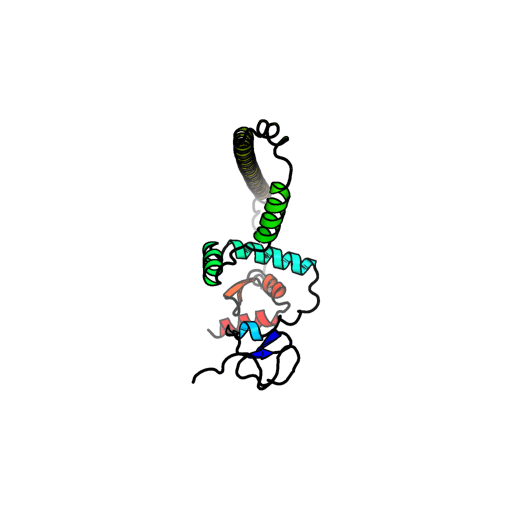6 93 ALA A N 1
ATOM 679 C CA . ALA A 1 93 ? -20.545 4.250 32.424 1.00 46.56 93 ALA A CA 1
ATOM 680 C C . ALA A 1 93 ? -21.940 3.663 32.725 1.00 46.56 93 ALA A C 1
ATOM 682 O O . ALA A 1 93 ? -22.911 4.180 32.176 1.00 46.56 93 ALA A O 1
ATOM 683 N N . PRO A 1 94 ? -22.070 2.616 33.576 1.00 53.34 94 PRO A N 1
ATOM 684 C CA . PRO A 1 94 ? -21.731 2.798 34.983 1.00 53.34 94 PRO A CA 1
ATOM 685 C C . PRO A 1 94 ? -21.257 1.525 35.725 1.00 53.34 94 PRO A C 1
ATOM 687 O O . PRO A 1 94 ? -21.803 1.185 36.766 1.00 53.34 94 PRO A O 1
ATOM 690 N N . PHE A 1 95 ? -20.215 0.829 35.263 1.00 48.47 95 PHE A N 1
ATOM 691 C CA . PHE A 1 95 ? -19.523 -0.140 36.143 1.00 48.47 95 PHE A CA 1
ATOM 692 C C . PHE A 1 95 ? -18.319 0.476 36.863 1.00 48.47 95 PHE A C 1
ATOM 694 O O . PHE A 1 95 ? -18.016 0.109 37.995 1.00 48.47 95 PHE A O 1
ATOM 701 N N . ARG A 1 96 ? -17.683 1.500 36.275 1.00 53.41 96 ARG A N 1
ATOM 702 C CA . ARG A 1 96 ? -16.614 2.247 36.958 1.00 53.41 96 ARG A CA 1
ATOM 703 C C . ARG A 1 96 ? -17.136 3.209 38.021 1.00 53.41 96 ARG A C 1
ATOM 705 O O . ARG A 1 96 ? -16.428 3.434 38.990 1.00 53.41 96 ARG A O 1
ATOM 712 N N . THR A 1 97 ? -18.351 3.740 37.894 1.00 57.41 97 THR A N 1
ATOM 713 C CA . THR A 1 97 ? -18.896 4.722 38.847 1.00 57.41 97 THR A CA 1
ATOM 714 C C . THR A 1 97 ? -19.297 4.105 40.181 1.00 57.41 97 THR A C 1
ATOM 716 O O . THR A 1 97 ? -19.053 4.730 41.202 1.00 57.41 97 THR A O 1
ATOM 719 N N . ALA A 1 98 ? -19.840 2.885 40.225 1.00 56.78 98 ALA A N 1
ATOM 720 C CA . ALA A 1 98 ? -20.187 2.247 41.500 1.00 56.78 98 ALA A CA 1
ATOM 721 C C . ALA A 1 98 ? -18.937 1.884 42.323 1.00 56.78 98 ALA A C 1
ATOM 723 O O . ALA A 1 98 ? -18.877 2.197 43.509 1.00 56.78 98 ALA A O 1
ATOM 724 N N . ALA A 1 99 ? -17.908 1.323 41.679 1.00 58.84 99 ALA A N 1
ATOM 725 C CA . ALA A 1 99 ? -16.636 1.002 42.327 1.00 58.84 99 ALA A CA 1
ATOM 726 C C . ALA A 1 99 ? -15.842 2.260 42.730 1.00 58.84 99 ALA A C 1
ATOM 728 O O . ALA A 1 99 ? -15.300 2.310 43.830 1.00 58.84 99 ALA A O 1
ATOM 729 N N . LEU A 1 100 ? -15.826 3.312 41.896 1.00 66.31 100 LEU A N 1
ATOM 730 C CA . LEU A 1 100 ? -15.232 4.604 42.272 1.00 66.31 100 LEU A CA 1
ATOM 731 C C . LEU A 1 100 ? -15.994 5.280 43.413 1.00 66.31 100 LEU A C 1
ATOM 733 O O . LEU A 1 100 ? -15.364 5.847 44.298 1.00 66.31 100 LEU A O 1
ATOM 737 N N . ASN A 1 101 ? -17.325 5.206 43.431 1.00 70.06 101 ASN A N 1
ATOM 738 C CA . ASN A 1 101 ? -18.128 5.792 44.504 1.00 70.06 101 ASN A CA 1
ATOM 739 C C . ASN A 1 101 ? -18.003 5.005 45.818 1.00 70.06 101 ASN A C 1
ATOM 741 O O . ASN A 1 101 ? -18.030 5.616 46.884 1.00 70.06 101 ASN A O 1
ATOM 745 N N . ALA A 1 102 ? -17.822 3.681 45.756 1.00 68.44 102 ALA A N 1
ATOM 746 C CA . ALA A 1 102 ? -17.495 2.854 46.917 1.00 68.44 102 ALA A CA 1
ATOM 747 C C . ALA A 1 102 ? -16.094 3.186 47.458 1.00 68.44 102 ALA A C 1
ATOM 749 O O . ALA A 1 102 ? -15.961 3.506 48.636 1.00 68.44 102 ALA A O 1
ATOM 750 N N . ALA A 1 103 ? -15.082 3.260 46.586 1.00 63.62 103 ALA A N 1
ATOM 751 C CA . ALA A 1 103 ? -13.720 3.641 46.965 1.00 63.62 103 ALA A CA 1
ATOM 752 C C . ALA A 1 103 ? -13.629 5.083 47.505 1.00 63.62 103 ALA A C 1
ATOM 754 O O . ALA A 1 103 ? -12.863 5.358 48.424 1.00 63.62 103 ALA A O 1
ATOM 755 N N . LEU A 1 104 ? -14.433 6.016 46.982 1.00 68.88 104 LEU A N 1
ATOM 756 C CA . LEU A 1 104 ? -14.527 7.384 47.505 1.00 68.88 104 LEU A CA 1
ATOM 757 C C . LEU A 1 104 ? -15.219 7.447 48.874 1.00 68.88 104 LEU A C 1
ATOM 759 O O . LEU A 1 104 ? -14.846 8.289 49.690 1.00 68.88 104 LEU A O 1
ATOM 763 N N . LYS A 1 105 ? -16.193 6.567 49.145 1.00 68.38 105 LYS A N 1
ATOM 764 C CA . LYS A 1 105 ? -16.827 6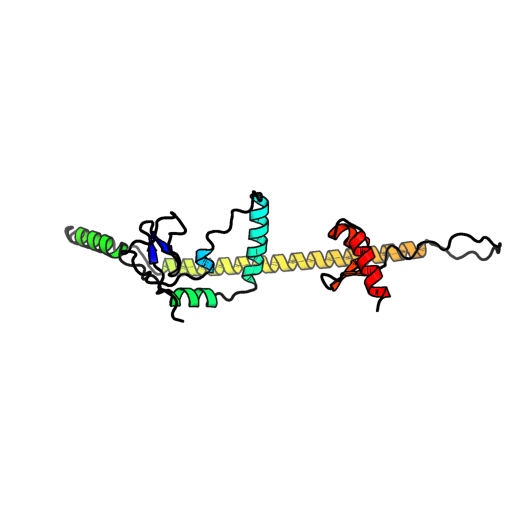.435 50.467 1.00 68.38 105 LYS A CA 1
ATOM 765 C C . LYS A 1 105 ? -15.877 5.831 51.499 1.00 68.38 105 LYS A C 1
ATOM 767 O O . LYS A 1 105 ? -15.805 6.353 52.606 1.00 68.38 105 LYS A O 1
ATOM 772 N N . GLU A 1 106 ? -15.113 4.806 51.131 1.00 61.66 106 GLU A N 1
ATOM 773 C CA . GLU A 1 106 ? -14.082 4.220 52.000 1.00 61.66 106 GLU A CA 1
ATOM 774 C C . GLU A 1 106 ? -12.935 5.211 52.255 1.00 61.66 106 GLU A C 1
ATOM 776 O O . GLU A 1 106 ? -12.530 5.416 53.397 1.00 61.66 106 GLU A O 1
ATOM 781 N N . ALA A 1 107 ? -12.503 5.959 51.234 1.00 60.03 107 ALA A N 1
ATOM 782 C CA . ALA A 1 107 ? -11.507 7.019 51.386 1.00 60.03 107 ALA A CA 1
ATOM 783 C C . ALA A 1 107 ? -12.013 8.240 52.182 1.00 60.03 107 ALA A C 1
ATOM 785 O O . ALA A 1 107 ? -11.206 9.076 52.588 1.00 60.03 107 ALA A O 1
ATOM 786 N N . ALA A 1 108 ? -13.321 8.404 52.389 1.00 60.00 108 ALA A N 1
ATOM 787 C CA . ALA A 1 108 ? -13.879 9.462 53.235 1.00 60.00 108 ALA A CA 1
ATOM 788 C C . ALA A 1 108 ? -13.943 9.071 54.725 1.00 60.00 108 ALA A C 1
ATOM 790 O O . ALA A 1 108 ? -14.161 9.950 55.558 1.00 60.00 108 ALA A O 1
ATOM 791 N N . ALA A 1 109 ? -13.729 7.791 55.053 1.00 58.53 109 ALA A N 1
ATOM 792 C CA . ALA A 1 109 ? -13.735 7.269 56.419 1.00 58.53 109 ALA A CA 1
ATOM 793 C C . ALA A 1 109 ? -12.349 7.277 57.098 1.00 58.53 109 ALA A C 1
ATOM 795 O O . ALA A 1 109 ? -12.260 7.037 58.300 1.00 58.53 109 ALA A O 1
ATOM 796 N N . GLU A 1 110 ? -11.268 7.587 56.371 1.00 55.94 110 GLU A N 1
ATOM 797 C CA . GLU A 1 110 ? -9.935 7.713 56.970 1.00 55.94 110 GLU A CA 1
ATOM 798 C C . GLU A 1 110 ? -9.727 9.060 57.692 1.00 55.94 110 GLU A C 1
ATOM 800 O O . GLU A 1 110 ? -10.151 10.115 57.197 1.00 55.94 110 GLU A O 1
ATOM 805 N N . PRO A 1 111 ? -9.030 9.070 58.847 1.00 51.69 111 PRO A N 1
ATOM 806 C CA . PRO A 1 111 ? -8.806 10.278 59.628 1.00 51.69 111 PRO A CA 1
ATOM 807 C C . PRO A 1 111 ? -8.014 11.315 58.821 1.00 51.69 111 PRO A C 1
ATOM 809 O O . PRO A 1 111 ? -6.922 11.064 58.312 1.00 51.69 111 PRO A O 1
ATOM 812 N N . ARG A 1 112 ? -8.567 12.532 58.749 1.00 55.59 112 ARG A N 1
ATOM 813 C CA . ARG A 1 112 ? -8.088 13.715 58.001 1.00 55.59 112 ARG A CA 1
ATOM 814 C C . ARG A 1 112 ? -6.645 14.180 58.295 1.00 55.59 112 ARG A C 1
ATOM 816 O O . ARG A 1 112 ? -6.220 15.178 57.718 1.00 55.59 112 ARG A O 1
ATOM 823 N N . ALA A 1 113 ? -5.878 13.491 59.135 1.00 53.03 113 ALA A N 1
ATOM 824 C CA . ALA A 1 113 ? -4.573 13.937 59.618 1.00 53.03 113 ALA A CA 1
ATOM 825 C C . ALA A 1 113 ? -3.401 13.739 58.629 1.00 53.03 113 ALA A C 1
ATOM 827 O O . ALA A 1 113 ? -2.361 14.363 58.810 1.00 53.03 113 ALA A O 1
ATOM 828 N N . ALA A 1 114 ? -3.546 12.945 57.558 1.00 53.19 114 ALA A N 1
ATOM 829 C CA . ALA A 1 114 ? -2.425 12.617 56.654 1.00 53.19 114 ALA A CA 1
ATOM 830 C C . ALA A 1 114 ? -2.521 13.204 55.227 1.00 53.19 114 ALA A C 1
ATOM 832 O O . ALA A 1 114 ? -1.672 12.931 54.379 1.00 53.19 114 ALA A O 1
ATOM 833 N N . ARG A 1 115 ? -3.529 14.035 54.918 1.00 52.84 115 ARG A N 1
ATOM 834 C CA . ARG A 1 115 ? -3.761 14.547 53.545 1.00 52.84 115 ARG A CA 1
ATOM 835 C C . ARG A 1 115 ? -3.026 15.847 53.186 1.00 52.84 115 ARG A C 1
ATOM 837 O O . ARG A 1 115 ? -3.229 16.369 52.092 1.00 52.84 115 ARG A O 1
ATOM 844 N N . GLY A 1 116 ? -2.165 16.359 54.066 1.00 50.81 116 GLY A N 1
ATOM 845 C CA . GLY A 1 116 ? -1.420 17.606 53.845 1.00 50.81 116 GLY A CA 1
ATOM 846 C C . GLY A 1 116 ? -0.130 17.475 53.023 1.00 50.81 116 GLY A C 1
ATOM 847 O O . GLY A 1 116 ? 0.283 18.450 52.410 1.00 50.81 116 GLY A O 1
ATOM 848 N N . ALA A 1 117 ? 0.497 16.293 52.958 1.00 52.81 117 ALA A N 1
ATOM 849 C CA . ALA A 1 117 ? 1.891 16.179 52.495 1.00 52.81 117 ALA A CA 1
ATOM 850 C C . ALA A 1 117 ? 2.088 15.613 51.071 1.00 52.81 117 ALA A C 1
ATOM 852 O O . ALA A 1 117 ? 3.197 15.636 50.544 1.00 52.81 117 ALA A O 1
ATOM 853 N N . ALA A 1 118 ? 1.038 15.117 50.406 1.00 51.47 118 ALA A N 1
ATOM 854 C CA . ALA A 1 118 ? 1.169 14.430 49.110 1.00 51.47 118 ALA A CA 1
ATOM 855 C C . ALA A 1 118 ? 0.833 15.297 47.878 1.00 51.47 118 ALA A C 1
ATOM 857 O O . ALA A 1 118 ? 0.841 14.802 46.750 1.00 51.47 118 ALA A O 1
ATOM 858 N N . LYS A 1 119 ? 0.520 16.589 48.060 1.00 53.38 119 LYS A N 1
ATOM 859 C CA . LYS A 1 119 ? 0.058 17.467 46.966 1.00 53.38 119 LYS A CA 1
ATOM 860 C C . LYS A 1 119 ? 1.190 18.191 46.219 1.00 53.38 119 LYS A C 1
ATOM 862 O O . LYS A 1 119 ? 0.937 18.802 45.187 1.00 53.38 119 LYS A O 1
ATOM 867 N N . GLU A 1 120 ? 2.438 18.078 46.670 1.00 51.38 120 GLU A N 1
ATOM 868 C CA . GLU A 1 120 ? 3.521 18.974 46.230 1.00 51.38 120 GLU A CA 1
ATOM 869 C C . GLU A 1 120 ? 4.540 18.376 45.237 1.00 51.38 120 GLU A C 1
ATOM 871 O O . GLU A 1 120 ? 5.561 18.991 44.948 1.00 51.38 120 GLU A O 1
ATOM 876 N N . ARG A 1 121 ? 4.298 17.189 44.654 1.00 57.41 121 ARG A N 1
ATOM 877 C CA . ARG A 1 121 ? 5.285 16.544 43.750 1.00 57.41 121 ARG A CA 1
ATOM 878 C C . ARG A 1 121 ? 4.750 15.981 42.434 1.00 57.41 121 ARG A C 1
ATOM 880 O O . ARG A 1 121 ? 5.366 15.108 41.833 1.00 57.41 121 ARG A O 1
ATOM 887 N N . ARG A 1 122 ? 3.640 16.502 41.915 1.00 54.28 122 ARG A N 1
ATOM 888 C CA . ARG A 1 122 ? 3.269 16.284 40.506 1.00 54.28 122 ARG A CA 1
ATOM 889 C C . ARG A 1 122 ? 3.176 17.629 39.813 1.00 54.28 122 ARG A C 1
ATOM 891 O O . ARG A 1 122 ? 2.097 18.194 39.742 1.00 54.28 122 ARG A O 1
ATOM 898 N N . GLN A 1 123 ? 4.311 18.145 39.334 1.00 54.47 123 GLN A N 1
ATOM 899 C CA . GLN A 1 123 ? 4.346 19.318 38.456 1.00 54.47 123 GLN A CA 1
ATOM 900 C C . GLN A 1 123 ? 3.666 18.955 37.120 1.00 54.47 123 GLN A C 1
ATOM 902 O O . GLN A 1 123 ? 4.262 18.234 36.317 1.00 54.47 123 GLN A O 1
ATOM 907 N N . PRO A 1 124 ? 2.444 19.436 36.834 1.00 57.44 124 PRO A N 1
ATOM 908 C CA . PRO A 1 124 ? 1.689 19.014 35.653 1.00 57.44 124 PRO A CA 1
ATOM 909 C C . PRO A 1 124 ? 2.231 19.613 34.338 1.00 57.44 124 PRO A C 1
ATOM 911 O O . PRO A 1 124 ? 1.828 19.188 33.258 1.00 57.44 124 PRO A O 1
ATOM 914 N N . GLY A 1 125 ? 3.165 20.572 34.409 1.00 59.19 125 GLY A N 1
ATOM 915 C CA . GLY A 1 125 ? 3.765 21.230 33.242 1.00 59.19 125 GLY A CA 1
ATOM 916 C C . GLY A 1 125 ? 4.887 20.437 32.559 1.00 59.19 125 GLY A C 1
ATOM 917 O O . GLY A 1 125 ? 4.958 20.424 31.332 1.00 59.19 125 GLY A O 1
ATOM 918 N N . ARG A 1 126 ? 5.727 19.713 33.317 1.00 60.53 126 ARG A N 1
ATOM 919 C CA . ARG A 1 126 ? 6.882 18.981 32.751 1.00 60.53 126 ARG A CA 1
ATOM 920 C C . ARG A 1 126 ? 6.469 17.824 31.839 1.00 60.53 126 ARG A C 1
ATOM 922 O O . ARG A 1 126 ? 7.094 17.608 30.809 1.00 60.53 126 ARG A O 1
ATOM 929 N N . ALA A 1 127 ? 5.383 17.126 32.173 1.00 63.09 127 ALA A N 1
ATOM 930 C CA . ALA A 1 127 ? 4.891 16.004 31.371 1.00 63.09 127 ALA A CA 1
ATOM 931 C C . ALA A 1 127 ? 4.352 16.439 29.993 1.00 63.09 127 ALA A C 1
ATOM 933 O O . ALA A 1 127 ? 4.486 15.702 29.020 1.00 63.09 127 ALA A O 1
ATOM 934 N N . ARG A 1 128 ? 3.775 17.647 29.885 1.00 70.50 128 ARG A N 1
ATOM 935 C CA . ARG A 1 128 ? 3.283 18.181 28.602 1.00 70.50 128 ARG A CA 1
ATOM 936 C C . ARG A 1 128 ? 4.419 18.657 27.693 1.00 70.50 128 ARG A C 1
ATOM 938 O O . ARG A 1 128 ? 4.330 18.450 26.487 1.00 70.50 128 ARG A O 1
ATOM 945 N N . GLY A 1 129 ? 5.480 19.237 28.263 1.00 78.12 129 GLY A N 1
ATOM 946 C CA . GLY A 1 129 ? 6.697 19.590 27.520 1.00 78.12 129 GLY A CA 1
ATOM 947 C C . GLY A 1 129 ? 7.374 18.358 26.916 1.00 78.12 129 GLY A C 1
ATOM 948 O O . GLY A 1 129 ? 7.564 18.300 25.706 1.00 78.12 129 GLY A O 1
ATOM 949 N N . ALA A 1 130 ? 7.584 17.320 27.733 1.00 86.38 130 ALA A N 1
ATOM 950 C CA . ALA A 1 130 ? 8.195 16.066 27.290 1.00 86.38 130 ALA A CA 1
ATOM 951 C C . ALA A 1 130 ? 7.397 15.360 26.176 1.00 86.38 130 ALA A C 1
ATOM 953 O O . ALA A 1 130 ? 7.974 14.780 25.261 1.00 86.38 130 ALA A O 1
ATOM 954 N N . HIS A 1 131 ? 6.060 15.425 26.213 1.00 89.69 131 HIS A N 1
ATOM 955 C CA . HIS A 1 131 ? 5.232 14.841 25.155 1.00 89.69 131 HIS A CA 1
ATOM 956 C C . HIS A 1 131 ? 5.349 15.601 23.826 1.00 89.69 131 HIS A C 1
ATOM 958 O O . HIS A 1 131 ? 5.413 14.977 22.769 1.00 89.69 131 HIS A O 1
ATOM 964 N N . LYS A 1 132 ? 5.409 16.939 23.870 1.00 92.31 132 LYS A N 1
ATOM 965 C CA . LYS A 1 132 ? 5.614 17.760 22.671 1.00 92.31 132 LYS A CA 1
ATOM 966 C C . LYS A 1 132 ? 6.981 17.481 22.040 1.00 92.31 132 LYS A C 1
ATOM 968 O O . LYS A 1 132 ? 7.047 17.240 20.841 1.00 92.31 132 LYS A O 1
ATOM 973 N N . GLU A 1 133 ? 8.033 17.427 22.853 1.00 95.00 133 GLU A N 1
ATOM 974 C CA . GLU A 1 133 ? 9.389 17.092 22.400 1.00 95.00 133 GLU A CA 1
ATOM 975 C C . GLU A 1 133 ? 9.454 15.699 21.761 1.00 95.00 133 GLU A C 1
ATOM 977 O O . GLU A 1 133 ? 10.057 15.534 20.704 1.00 95.00 133 GLU A O 1
ATOM 982 N N . ALA A 1 134 ? 8.769 14.707 22.339 1.00 94.69 134 ALA A N 1
ATOM 983 C CA . ALA A 1 134 ? 8.688 13.368 21.758 1.00 94.69 134 ALA A CA 1
ATOM 984 C C . ALA A 1 134 ? 7.974 13.354 20.392 1.00 94.69 134 ALA A C 1
ATOM 986 O O . ALA A 1 134 ? 8.403 12.650 19.478 1.00 94.69 134 ALA A O 1
ATOM 987 N N . ILE A 1 135 ? 6.905 14.144 20.228 1.00 96.50 135 ILE A N 1
ATOM 988 C CA . ILE A 1 135 ? 6.211 14.289 18.939 1.00 96.50 135 ILE A CA 1
ATOM 989 C C . ILE A 1 135 ? 7.125 14.951 17.905 1.00 96.50 135 ILE A C 1
ATOM 991 O O . ILE A 1 135 ? 7.188 14.495 16.763 1.00 96.50 135 ILE A O 1
ATOM 995 N N . ASP A 1 136 ? 7.825 16.017 18.286 1.00 97.50 136 ASP A N 1
ATOM 996 C CA . ASP A 1 136 ? 8.706 16.748 17.376 1.00 97.50 136 ASP A CA 1
ATOM 997 C C . ASP A 1 136 ? 9.916 15.888 16.967 1.00 97.50 136 ASP A C 1
ATOM 999 O O . ASP A 1 136 ? 10.269 15.844 15.787 1.00 97.50 136 ASP A O 1
ATOM 1003 N N . ALA A 1 137 ? 10.470 15.096 17.892 1.00 97.56 137 ALA A N 1
ATOM 1004 C CA . ALA A 1 137 ? 11.509 14.109 17.597 1.00 97.56 137 ALA A CA 1
ATOM 1005 C C . ALA A 1 137 ? 11.023 13.021 16.623 1.00 97.56 137 ALA A C 1
ATOM 1007 O O . ALA A 1 137 ? 11.721 12.691 15.662 1.00 97.56 137 ALA A O 1
ATOM 1008 N N . LEU A 1 138 ? 9.804 12.503 16.815 1.00 98.19 138 LEU A N 1
ATOM 1009 C CA . LEU A 1 138 ? 9.224 11.509 15.910 1.00 98.19 138 LEU A CA 1
ATOM 1010 C C . LEU A 1 138 ? 9.012 12.083 14.502 1.00 98.19 138 LEU A C 1
ATOM 1012 O O . LEU A 1 138 ? 9.315 11.420 13.511 1.00 98.19 138 LEU A O 1
ATOM 1016 N N . LYS A 1 139 ? 8.537 13.329 14.397 1.00 98.56 139 LYS A N 1
ATOM 1017 C CA . LYS A 1 139 ? 8.390 14.017 13.105 1.00 98.56 139 LYS A CA 1
ATOM 1018 C C . LYS A 1 139 ? 9.736 14.211 12.411 1.00 98.56 139 LYS A C 1
ATOM 1020 O O . LYS A 1 139 ? 9.836 13.950 11.214 1.00 98.56 139 LYS A O 1
ATOM 1025 N N . ALA A 1 140 ? 10.772 14.608 13.151 1.00 98.12 140 ALA A N 1
ATOM 1026 C CA . ALA A 1 140 ? 12.122 14.741 12.610 1.00 98.12 140 ALA A CA 1
ATOM 1027 C C . ALA A 1 140 ? 12.656 13.395 12.089 1.00 98.12 140 ALA A C 1
ATOM 1029 O O . ALA A 1 140 ? 13.198 13.329 10.9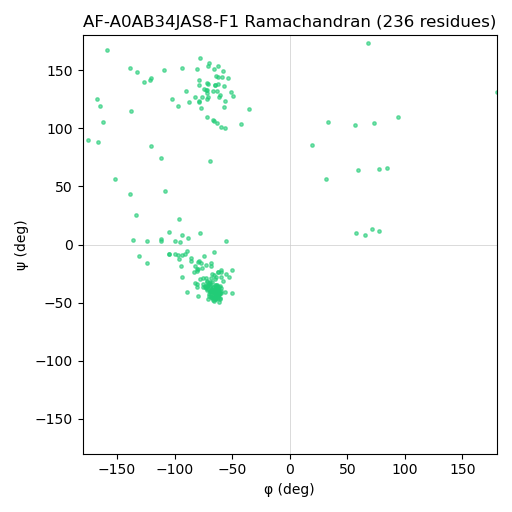85 1.00 98.12 140 ALA A O 1
ATOM 1030 N N . GLN A 1 141 ? 12.428 12.305 12.827 1.00 98.06 141 GLN A N 1
ATOM 1031 C CA . GLN A 1 141 ? 12.806 10.958 12.397 1.00 98.06 141 GLN A CA 1
ATOM 1032 C C . GLN A 1 141 ? 12.067 10.530 11.120 1.00 98.06 141 GLN A C 1
ATOM 1034 O O . GLN A 1 141 ? 12.680 9.990 10.200 1.00 98.06 141 GLN A O 1
ATOM 1039 N N . GLN A 1 142 ? 10.764 10.807 11.027 1.00 98.44 142 GLN A N 1
ATOM 1040 C CA . GLN A 1 142 ? 9.971 10.522 9.829 1.00 98.44 142 GLN A CA 1
ATOM 1041 C C . GLN A 1 142 ? 10.447 11.333 8.618 1.00 98.44 142 GLN A C 1
ATOM 1043 O O . GLN A 1 142 ? 10.537 10.796 7.515 1.00 98.44 142 GLN A O 1
ATOM 1048 N N . GLN A 1 143 ? 10.792 12.608 8.809 1.00 98.31 143 GLN A N 1
ATOM 1049 C CA . GLN A 1 143 ? 11.332 13.445 7.741 1.00 98.31 143 GLN A CA 1
ATOM 1050 C C . GLN A 1 143 ? 12.698 12.935 7.263 1.00 98.31 143 GLN A C 1
ATOM 1052 O O . GLN A 1 143 ? 12.909 12.812 6.058 1.00 98.31 143 GLN A O 1
ATOM 1057 N N . ALA A 1 144 ? 13.590 12.563 8.184 1.00 97.94 144 ALA A N 1
ATOM 1058 C CA . ALA A 1 144 ? 14.880 11.969 7.841 1.00 97.94 144 ALA A CA 1
ATOM 1059 C C . ALA A 1 144 ? 14.716 10.653 7.060 1.00 97.94 144 ALA A C 1
ATOM 1061 O O . ALA A 1 144 ? 15.400 10.438 6.061 1.00 97.94 144 ALA A O 1
ATOM 1062 N N . ALA A 1 145 ? 13.764 9.803 7.459 1.00 98.12 145 ALA A N 1
ATOM 1063 C CA . ALA A 1 145 ? 13.466 8.560 6.753 1.00 98.12 145 ALA A CA 1
ATOM 1064 C C . ALA A 1 145 ? 12.953 8.803 5.323 1.00 98.12 145 ALA A C 1
ATOM 1066 O O . ALA A 1 145 ? 13.355 8.092 4.402 1.00 98.12 145 ALA A O 1
ATOM 1067 N N . ARG A 1 146 ? 12.112 9.826 5.113 1.00 98.50 146 ARG A N 1
ATOM 1068 C CA . ARG A 1 146 ? 11.630 10.207 3.774 1.00 98.50 146 ARG A CA 1
ATOM 1069 C C . ARG A 1 146 ? 12.763 10.690 2.873 1.00 98.50 146 ARG A C 1
ATOM 1071 O O . ARG A 1 146 ? 12.887 10.194 1.760 1.00 98.50 146 ARG A O 1
ATOM 1078 N N . VAL A 1 147 ? 13.625 11.574 3.375 1.00 98.50 147 VAL A N 1
ATOM 1079 C CA . VAL A 1 147 ? 14.791 12.067 2.619 1.00 98.50 147 VAL A CA 1
ATOM 1080 C C . VAL A 1 147 ? 15.750 10.922 2.281 1.00 98.50 147 VAL A C 1
ATOM 1082 O O . VAL A 1 147 ? 16.239 10.834 1.157 1.00 98.50 147 VAL A O 1
ATOM 1085 N N . ALA A 1 148 ? 15.980 9.996 3.215 1.00 97.88 148 ALA A N 1
ATOM 1086 C CA . ALA A 1 148 ? 16.808 8.820 2.962 1.00 97.88 148 ALA A CA 1
ATOM 1087 C C . ALA A 1 148 ? 16.195 7.886 1.901 1.00 97.88 148 ALA A C 1
ATOM 1089 O O . ALA A 1 148 ? 16.920 7.343 1.068 1.00 97.88 148 ALA A O 1
ATOM 1090 N N . ALA A 1 149 ? 14.872 7.702 1.900 1.00 97.88 149 ALA A N 1
ATOM 1091 C CA . ALA A 1 149 ? 14.182 6.911 0.882 1.00 97.88 149 ALA A CA 1
ATOM 1092 C C . ALA A 1 149 ? 14.256 7.571 -0.505 1.00 97.88 149 ALA A C 1
ATOM 1094 O O . ALA A 1 149 ? 14.553 6.898 -1.491 1.00 97.88 149 ALA A O 1
ATOM 1095 N N . GLU A 1 150 ? 14.058 8.888 -0.579 1.00 98.31 150 GLU A N 1
ATOM 1096 C CA . GLU A 1 150 ? 14.205 9.661 -1.817 1.00 98.31 150 GLU A CA 1
ATOM 1097 C C . GLU A 1 150 ? 15.640 9.590 -2.360 1.00 98.31 150 GLU A C 1
ATOM 1099 O O . GLU A 1 150 ? 15.834 9.396 -3.561 1.00 98.31 150 GLU A O 1
ATOM 1104 N N . ALA A 1 151 ? 16.649 9.647 -1.485 1.00 98.12 151 ALA A N 1
ATOM 1105 C CA . ALA A 1 151 ? 18.049 9.479 -1.870 1.00 98.12 151 ALA A CA 1
ATOM 1106 C C . ALA A 1 151 ? 18.333 8.086 -2.460 1.00 98.12 151 ALA A C 1
ATOM 1108 O O . ALA A 1 151 ? 19.002 7.990 -3.489 1.00 98.12 151 ALA A O 1
ATOM 1109 N N . LYS A 1 152 ? 17.775 7.016 -1.872 1.00 98.50 152 LYS A N 1
ATOM 1110 C CA . LYS A 1 152 ? 17.899 5.649 -2.413 1.00 98.50 152 LYS A CA 1
ATOM 1111 C C . LYS A 1 152 ? 17.266 5.516 -3.798 1.00 98.50 152 LYS A C 1
ATOM 1113 O O . LYS A 1 152 ? 17.883 4.962 -4.701 1.00 98.50 152 LYS A O 1
ATOM 1118 N N . LEU A 1 153 ? 16.067 6.067 -3.992 1.00 98.44 153 LEU A N 1
ATOM 1119 C CA . LEU A 1 153 ? 15.408 6.066 -5.303 1.00 98.44 153 LEU A CA 1
ATOM 1120 C C . LEU A 1 153 ? 16.194 6.879 -6.343 1.00 98.44 153 LEU A C 1
ATOM 1122 O O . LEU A 1 153 ? 16.230 6.517 -7.520 1.00 98.44 153 LEU A O 1
ATOM 1126 N N . ALA A 1 154 ? 16.835 7.976 -5.931 1.00 98.25 154 ALA A N 1
ATOM 1127 C CA . ALA A 1 154 ? 17.706 8.757 -6.805 1.00 98.25 154 ALA A CA 1
ATOM 1128 C C . ALA A 1 154 ? 18.970 7.977 -7.208 1.00 98.25 154 ALA A C 1
ATOM 1130 O O . ALA A 1 154 ? 19.391 8.057 -8.362 1.00 98.25 154 ALA A O 1
ATOM 1131 N N . GLU A 1 155 ? 19.556 7.206 -6.292 1.00 98.38 155 GLU A N 1
ATOM 1132 C CA . GLU A 1 155 ? 20.688 6.323 -6.586 1.00 98.38 155 GLU A CA 1
ATOM 1133 C C . GLU A 1 155 ? 20.296 5.197 -7.551 1.00 98.38 155 GLU A C 1
ATOM 1135 O O . GLU A 1 155 ? 20.963 5.018 -8.571 1.00 98.38 155 GLU A O 1
ATOM 1140 N N . GLU A 1 156 ? 19.171 4.520 -7.304 1.00 98.50 156 GLU A N 1
ATOM 1141 C CA . GLU A 1 156 ? 18.651 3.471 -8.188 1.00 98.50 156 GLU A CA 1
ATOM 1142 C C . GLU A 1 156 ? 18.369 4.016 -9.598 1.00 98.50 156 GLU A C 1
ATOM 1144 O O . GLU A 1 156 ? 18.694 3.381 -10.603 1.00 98.50 156 GLU A O 1
ATOM 1149 N N . ARG A 1 157 ? 17.818 5.233 -9.704 1.00 98.62 157 ARG A N 1
ATOM 1150 C CA . ARG A 1 157 ? 17.607 5.902 -10.997 1.00 98.62 157 ARG A CA 1
ATOM 1151 C C . ARG A 1 157 ? 18.925 6.130 -11.738 1.00 98.62 157 ARG A C 1
ATOM 1153 O O . ARG A 1 157 ? 18.996 5.821 -12.926 1.00 98.62 157 ARG A O 1
ATOM 1160 N N . ARG A 1 158 ? 19.957 6.631 -11.048 1.00 98.69 158 ARG A N 1
ATOM 1161 C CA . ARG A 1 158 ? 21.299 6.828 -11.627 1.00 98.69 158 ARG A CA 1
ATOM 1162 C C . ARG A 1 158 ? 21.918 5.503 -12.060 1.00 98.69 158 ARG A C 1
ATOM 1164 O O . ARG A 1 158 ? 22.587 5.444 -13.084 1.00 98.69 158 ARG A O 1
ATOM 1171 N N . GLU A 1 159 ? 21.701 4.432 -11.303 1.00 98.56 159 GLU A N 1
ATOM 1172 C CA . GLU A 1 159 ? 22.184 3.107 -11.679 1.00 98.56 159 GLU A CA 1
ATOM 1173 C C . GLU A 1 159 ? 21.475 2.570 -12.924 1.00 98.56 159 GLU A C 1
ATOM 1175 O O . GLU A 1 159 ? 22.142 2.119 -13.854 1.00 98.56 159 GLU A O 1
ATOM 1180 N N . ARG A 1 160 ? 20.145 2.683 -12.998 1.00 98.56 160 ARG A N 1
ATOM 1181 C CA . ARG A 1 160 ? 19.373 2.296 -14.189 1.00 98.56 160 ARG A CA 1
ATOM 1182 C C . ARG A 1 160 ? 19.794 3.088 -15.428 1.00 98.56 160 ARG A C 1
ATOM 1184 O O . ARG A 1 160 ? 19.836 2.522 -16.517 1.00 98.56 160 ARG A O 1
ATOM 1191 N N . GLU A 1 161 ? 20.117 4.369 -15.278 1.00 98.56 161 GLU A N 1
ATOM 1192 C CA . GLU A 1 161 ? 20.651 5.201 -16.361 1.00 98.56 161 GLU A CA 1
ATOM 1193 C C . GLU A 1 161 ? 22.033 4.715 -16.816 1.00 98.56 161 GLU A C 1
ATOM 1195 O O . GLU A 1 161 ? 22.204 4.420 -17.998 1.00 98.56 161 GLU A O 1
ATOM 1200 N N . ARG A 1 162 ? 22.966 4.468 -15.882 1.00 98.56 162 ARG A N 1
ATOM 1201 C CA . ARG A 1 162 ? 24.271 3.852 -16.195 1.00 98.56 162 ARG A CA 1
ATOM 1202 C C . ARG A 1 162 ? 24.125 2.504 -16.901 1.00 98.56 162 ARG A C 1
ATOM 1204 O O . ARG A 1 162 ? 24.853 2.223 -17.848 1.00 98.56 162 ARG A O 1
ATOM 1211 N N . GLN A 1 163 ? 23.179 1.666 -16.475 1.00 98.19 163 GLN A N 1
ATOM 1212 C CA . GLN A 1 163 ? 22.905 0.380 -17.124 1.00 98.19 163 GLN A CA 1
ATOM 1213 C C . GLN A 1 163 ? 22.367 0.560 -18.551 1.00 98.19 163 GLN A C 1
ATOM 1215 O O . GLN A 1 163 ? 22.740 -0.201 -19.445 1.00 98.19 163 GLN A O 1
ATOM 1220 N N . ARG A 1 164 ? 21.510 1.561 -18.794 1.00 98.56 164 ARG A N 1
ATOM 1221 C CA . ARG A 1 164 ? 21.016 1.889 -20.143 1.00 98.56 164 ARG A CA 1
ATOM 1222 C C . ARG A 1 164 ? 22.143 2.378 -21.047 1.00 98.56 164 ARG A C 1
ATOM 1224 O O . ARG A 1 164 ? 22.251 1.897 -22.171 1.00 98.56 164 ARG A O 1
ATOM 1231 N N . GLU A 1 165 ? 22.998 3.270 -20.557 1.00 98.25 165 GLU A N 1
ATOM 1232 C CA . GLU A 1 165 ? 24.174 3.747 -21.293 1.00 98.25 165 GLU A CA 1
ATOM 1233 C C . GLU A 1 165 ? 25.152 2.610 -21.603 1.00 98.25 165 GLU A C 1
ATOM 1235 O O . GLU A 1 165 ? 25.623 2.495 -22.734 1.00 98.25 165 GLU A O 1
ATOM 1240 N N . ALA A 1 166 ? 25.406 1.721 -20.637 1.00 97.62 166 ALA A N 1
ATOM 1241 C CA . ALA A 1 166 ? 26.250 0.546 -20.833 1.00 97.62 166 ALA A CA 1
ATOM 1242 C C . ALA A 1 166 ? 25.688 -0.381 -21.922 1.00 97.62 166 ALA A C 1
ATOM 1244 O O . ALA A 1 166 ? 26.416 -0.746 -22.843 1.00 97.62 166 ALA A O 1
ATOM 1245 N N . ARG A 1 167 ? 24.382 -0.686 -21.882 1.00 97.88 167 ARG A N 1
ATOM 1246 C CA . ARG A 1 167 ? 23.708 -1.483 -22.924 1.00 97.88 167 ARG A CA 1
ATOM 1247 C C . ARG A 1 167 ? 23.747 -0.802 -24.292 1.00 97.88 167 ARG A C 1
ATOM 1249 O O . ARG A 1 167 ? 23.954 -1.473 -25.300 1.00 97.88 167 ARG A O 1
ATOM 1256 N N . MET A 1 168 ? 23.567 0.520 -24.350 1.00 96.94 168 MET A N 1
ATOM 1257 C CA . MET A 1 168 ? 23.688 1.274 -25.604 1.00 96.94 168 MET A CA 1
ATOM 1258 C C . MET A 1 168 ? 25.112 1.215 -26.161 1.00 96.94 168 MET A C 1
ATOM 1260 O O . MET A 1 168 ? 25.286 1.000 -27.359 1.00 96.94 168 MET A O 1
ATOM 1264 N N . ARG A 1 169 ? 26.129 1.348 -25.303 1.00 96.44 169 ARG A N 1
ATOM 1265 C CA . ARG A 1 169 ? 27.540 1.236 -25.690 1.00 96.44 169 ARG A CA 1
ATOM 1266 C C . ARG A 1 169 ? 27.892 -0.166 -26.181 1.00 96.44 169 ARG A C 1
ATOM 1268 O O . ARG A 1 169 ? 28.592 -0.294 -27.180 1.00 96.44 169 ARG A O 1
ATOM 1275 N N . GLU A 1 170 ? 27.395 -1.203 -25.516 1.00 95.19 170 GLU A N 1
ATOM 1276 C CA . GLU A 1 170 ? 27.576 -2.596 -25.932 1.00 95.19 170 GLU A CA 1
ATOM 1277 C C . GLU A 1 170 ? 26.933 -2.852 -27.301 1.00 95.19 170 GLU A C 1
ATOM 1279 O O . GLU A 1 170 ? 27.589 -3.377 -28.199 1.00 95.19 170 GLU A O 1
ATOM 1284 N N . ARG A 1 171 ? 25.693 -2.385 -27.506 1.00 95.31 171 ARG A N 1
ATOM 1285 C CA . ARG A 1 171 ? 24.999 -2.476 -28.799 1.00 95.31 171 ARG A CA 1
ATOM 1286 C C . ARG A 1 171 ? 25.723 -1.711 -29.910 1.00 95.31 171 ARG A C 1
ATOM 1288 O O . ARG A 1 171 ? 25.779 -2.185 -31.039 1.00 95.31 171 ARG A O 1
ATOM 1295 N N . ALA A 1 172 ? 26.283 -0.540 -29.608 1.00 93.06 172 ALA A N 1
ATOM 1296 C CA . ALA A 1 172 ? 27.090 0.212 -30.569 1.00 93.06 172 ALA A CA 1
ATOM 1297 C C . ALA A 1 172 ? 28.398 -0.523 -30.912 1.00 93.06 172 ALA A C 1
ATOM 1299 O O . ALA A 1 172 ? 28.787 -0.575 -32.077 1.00 93.06 172 ALA A O 1
ATOM 1300 N N . SER A 1 173 ? 29.050 -1.137 -29.919 1.00 91.75 173 SER A N 1
ATOM 1301 C CA . SER A 1 173 ? 30.266 -1.924 -30.137 1.00 91.75 173 SER A CA 1
ATOM 1302 C C . SER A 1 173 ? 30.008 -3.192 -30.953 1.00 91.75 173 SER A C 1
ATOM 1304 O O . SER A 1 173 ? 30.860 -3.565 -31.756 1.00 91.75 173 SER A O 1
ATOM 1306 N N . SER A 1 174 ? 28.865 -3.859 -30.767 1.00 82.56 174 SER A N 1
ATOM 1307 C CA . SER A 1 174 ? 28.522 -5.063 -31.530 1.00 82.56 174 SER A CA 1
ATOM 1308 C C . SER A 1 174 ? 28.091 -4.743 -32.963 1.00 82.56 174 SER A C 1
ATOM 1310 O O . SER A 1 174 ? 28.454 -5.475 -33.881 1.00 82.56 174 SER A O 1
ATOM 1312 N N . ALA A 1 175 ? 27.417 -3.610 -33.187 1.00 80.25 175 ALA A N 1
ATOM 1313 C CA . ALA A 1 175 ? 27.079 -3.128 -34.528 1.00 80.25 175 ALA A CA 1
ATOM 1314 C C . ALA A 1 175 ? 28.320 -2.773 -35.375 1.00 80.25 175 ALA A C 1
ATOM 1316 O O . ALA A 1 175 ? 28.278 -2.898 -36.594 1.00 80.25 175 ALA A O 1
ATOM 1317 N N . GLY A 1 176 ? 29.433 -2.372 -34.748 1.00 68.56 176 GLY A N 1
ATOM 1318 C CA . GLY A 1 176 ? 30.695 -2.090 -35.443 1.00 68.56 176 GLY A CA 1
ATOM 1319 C C . GLY A 1 176 ? 31.527 -3.325 -35.818 1.00 68.56 176 GLY A C 1
ATOM 1320 O O . GLY A 1 176 ? 32.436 -3.208 -36.635 1.00 68.56 176 GLY A O 1
ATOM 1321 N N . ALA A 1 177 ? 31.237 -4.501 -35.246 1.00 61.25 177 ALA A N 1
ATOM 1322 C CA . ALA A 1 177 ? 32.014 -5.728 -35.465 1.00 61.25 177 ALA A CA 1
ATOM 1323 C C . ALA A 1 177 ? 31.417 -6.666 -36.538 1.00 61.25 177 ALA A C 1
ATOM 1325 O O . ALA A 1 177 ? 32.066 -7.631 -36.937 1.00 61.25 177 ALA A O 1
ATOM 1326 N N . GLY A 1 178 ? 30.200 -6.390 -37.022 1.00 57.44 178 GLY A N 1
ATOM 1327 C CA . GLY A 1 178 ? 29.462 -7.237 -37.964 1.00 57.44 178 GLY A CA 1
ATOM 1328 C C . GLY A 1 178 ? 29.283 -6.629 -39.357 1.00 57.44 178 GLY A C 1
ATOM 1329 O O . GLY A 1 178 ? 28.173 -6.251 -39.707 1.00 57.44 178 GLY A O 1
ATOM 1330 N N . GLY A 1 179 ? 30.352 -6.612 -40.160 1.00 47.31 179 GLY A N 1
ATOM 1331 C CA . GLY A 1 179 ? 30.262 -6.793 -41.617 1.00 47.31 179 GLY A CA 1
ATOM 1332 C C . GLY A 1 179 ? 30.176 -5.551 -42.515 1.00 47.31 179 GLY A C 1
ATOM 1333 O O . GLY A 1 179 ? 29.124 -4.943 -42.680 1.00 47.31 179 GLY A O 1
ATOM 1334 N N . ALA A 1 180 ? 31.263 -5.303 -43.252 1.00 46.41 180 ALA A N 1
ATOM 1335 C CA . ALA A 1 180 ? 31.146 -4.906 -44.653 1.00 46.41 180 ALA A CA 1
ATOM 1336 C C . ALA A 1 180 ? 30.486 -6.065 -45.438 1.00 46.41 180 ALA A C 1
ATOM 1338 O O . ALA A 1 180 ? 30.918 -7.209 -45.264 1.00 46.41 180 ALA A O 1
ATOM 1339 N N . PRO A 1 181 ? 29.462 -5.828 -46.278 1.00 52.91 181 PRO A N 1
ATOM 1340 C CA . PRO A 1 181 ? 28.896 -6.878 -47.116 1.00 52.91 181 PRO A CA 1
ATOM 1341 C C . PRO A 1 181 ? 29.823 -7.136 -48.312 1.00 52.91 181 PRO A C 1
ATOM 1343 O O . PRO A 1 181 ? 30.059 -6.247 -49.127 1.00 52.91 181 PRO A O 1
ATOM 1346 N N . ALA A 1 182 ? 30.358 -8.353 -48.410 1.00 50.31 182 ALA A N 1
ATOM 1347 C CA . ALA A 1 182 ? 30.986 -8.846 -49.630 1.00 50.31 182 ALA A CA 1
ATOM 1348 C C . ALA A 1 182 ? 29.889 -9.225 -50.638 1.00 50.31 182 ALA A C 1
ATOM 1350 O O . ALA A 1 182 ? 28.959 -9.965 -50.311 1.00 50.31 182 ALA A O 1
ATOM 1351 N N . GLU A 1 183 ? 29.996 -8.670 -51.841 1.00 50.69 183 GLU A N 1
ATOM 1352 C CA . GLU A 1 183 ? 29.076 -8.873 -52.954 1.00 50.69 183 GLU A CA 1
ATOM 1353 C C . GLU A 1 183 ? 29.042 -10.321 -53.474 1.00 50.69 183 GLU A C 1
ATOM 1355 O O . GLU A 1 183 ? 30.063 -10.994 -53.588 1.00 50.69 183 GLU A O 1
ATOM 1360 N N . ALA A 1 184 ? 27.831 -10.708 -53.884 1.00 49.31 184 ALA A N 1
ATOM 1361 C CA . ALA A 1 184 ? 27.500 -11.510 -55.061 1.00 49.31 184 ALA A CA 1
ATOM 1362 C C . ALA A 1 184 ? 28.133 -12.907 -55.233 1.00 49.31 184 ALA A C 1
ATOM 1364 O O . ALA A 1 184 ? 29.195 -13.078 -55.826 1.00 49.31 184 ALA A O 1
ATOM 1365 N N . ALA A 1 185 ? 27.326 -13.931 -54.942 1.00 45.16 185 ALA A N 1
ATOM 1366 C CA . ALA A 1 185 ? 27.257 -15.121 -55.785 1.00 45.16 185 ALA A CA 1
ATOM 1367 C C . ALA A 1 185 ? 25.792 -15.555 -55.941 1.00 45.16 185 ALA A C 1
ATOM 1369 O O . ALA A 1 185 ? 25.106 -15.896 -54.981 1.00 45.16 185 ALA A O 1
ATOM 1370 N N . VAL A 1 186 ? 25.326 -15.466 -57.183 1.00 55.50 186 VAL A N 1
ATOM 1371 C CA . VAL A 1 186 ? 24.029 -15.915 -57.691 1.00 55.50 186 VAL A CA 1
ATOM 1372 C C . VAL A 1 186 ? 24.022 -17.448 -57.771 1.00 55.50 186 VAL A C 1
ATOM 1374 O O . VAL A 1 186 ? 24.956 -18.028 -58.314 1.00 55.50 186 VAL A O 1
ATOM 1377 N N . GLY A 1 187 ? 22.959 -18.087 -57.276 1.00 41.25 187 GLY A N 1
ATOM 1378 C CA . GLY A 1 187 ? 22.659 -19.517 -57.457 1.00 41.25 187 GLY A CA 1
ATOM 1379 C C . GLY A 1 187 ? 21.296 -19.832 -56.833 1.00 41.25 187 GLY A C 1
ATOM 1380 O O . GLY A 1 187 ? 21.153 -19.832 -55.620 1.00 41.25 187 GLY A O 1
ATOM 1381 N N . GLU A 1 188 ? 20.220 -19.723 -57.609 1.00 44.84 188 GLU A N 1
ATOM 1382 C CA . GLU A 1 188 ? 19.484 -20.852 -58.205 1.00 44.84 188 GLU A CA 1
ATOM 1383 C C . GLU A 1 188 ? 18.621 -21.673 -57.225 1.00 44.84 188 GLU A C 1
ATOM 1385 O O . GLU A 1 188 ? 19.100 -22.496 -56.460 1.00 44.84 188 GLU A O 1
ATOM 1390 N N . ARG A 1 189 ? 17.305 -21.425 -57.339 1.00 51.78 189 ARG A N 1
ATOM 1391 C CA . ARG A 1 189 ? 16.157 -22.349 -57.231 1.00 51.78 189 ARG A CA 1
ATOM 1392 C C . ARG A 1 189 ? 16.256 -23.540 -56.257 1.00 51.78 189 ARG A C 1
ATOM 1394 O O . ARG A 1 189 ? 16.762 -24.601 -56.598 1.00 51.78 189 ARG A O 1
ATOM 1401 N N . GLY A 1 190 ? 15.538 -23.391 -55.144 1.00 42.06 190 GLY A N 1
ATOM 1402 C CA . GLY A 1 190 ? 14.903 -24.453 -54.352 1.00 42.06 190 GLY A CA 1
ATOM 1403 C C . GLY A 1 190 ? 13.922 -23.784 -53.385 1.00 42.06 190 GLY A C 1
ATOM 1404 O O . GLY A 1 190 ? 14.340 -23.172 -52.412 1.00 42.06 190 GLY A O 1
ATOM 1405 N N . ASP A 1 191 ? 12.669 -23.553 -53.774 1.00 48.72 191 ASP A N 1
ATOM 1406 C CA . ASP A 1 191 ? 11.523 -24.403 -53.408 1.00 48.72 191 ASP A CA 1
ATOM 1407 C C . ASP A 1 191 ? 11.771 -25.295 -52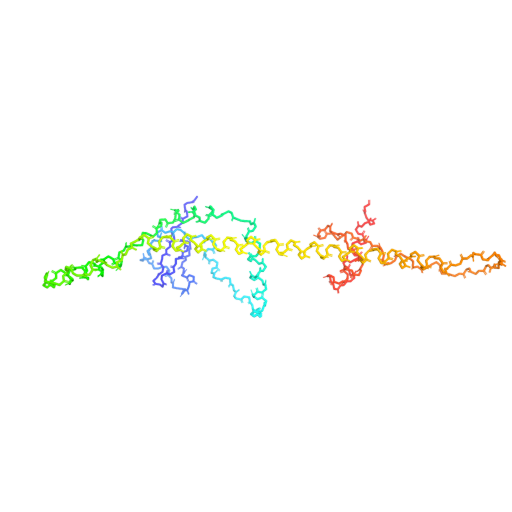.178 1.00 48.72 191 ASP A C 1
ATOM 1409 O O . ASP A 1 191 ? 12.233 -26.424 -52.304 1.00 48.72 191 ASP A O 1
ATOM 1413 N N . ALA A 1 192 ? 11.533 -24.738 -50.986 1.00 45.75 192 ALA A N 1
ATOM 1414 C CA . ALA A 1 192 ? 10.895 -25.422 -49.860 1.00 45.75 192 ALA A CA 1
ATOM 1415 C C . ALA A 1 192 ? 10.780 -24.486 -48.644 1.00 45.75 192 ALA A C 1
ATOM 1417 O O . ALA A 1 192 ? 11.760 -23.919 -48.168 1.00 45.75 192 ALA A O 1
ATOM 1418 N N . SER A 1 193 ? 9.573 -24.448 -48.078 1.00 42.69 193 SER A N 1
ATOM 1419 C CA . SER A 1 193 ? 9.281 -24.053 -46.696 1.00 42.69 193 SER A CA 1
ATOM 1420 C C . SER A 1 193 ? 9.272 -22.556 -46.369 1.00 42.69 193 SER A C 1
ATOM 1422 O O . SER A 1 193 ? 9.976 -22.069 -45.485 1.00 42.69 193 SER A O 1
ATOM 1424 N N . VAL A 1 194 ? 8.318 -21.854 -46.983 1.00 45.78 194 VAL A N 1
ATOM 1425 C CA . VAL A 1 194 ? 7.582 -20.783 -46.298 1.00 45.78 194 VAL A CA 1
ATOM 1426 C C . VAL A 1 194 ? 6.887 -21.425 -45.091 1.00 45.78 194 VAL A C 1
ATOM 1428 O O . VAL A 1 194 ? 5.901 -22.140 -45.247 1.00 45.78 194 VAL A O 1
ATOM 1431 N N . GLY A 1 195 ? 7.443 -21.262 -43.894 1.00 49.84 195 GLY A N 1
ATOM 1432 C CA . GLY A 1 195 ? 6.900 -21.893 -42.697 1.00 49.84 195 GLY A CA 1
ATOM 1433 C C . GLY A 1 195 ? 7.405 -21.245 -41.419 1.00 49.84 195 GLY A C 1
ATOM 1434 O O . GLY A 1 195 ? 8.516 -21.518 -40.981 1.00 49.84 195 GLY A O 1
ATOM 1435 N N . SER A 1 196 ? 6.517 -20.468 -40.794 1.00 45.88 196 SER A N 1
ATOM 1436 C CA . SER A 1 196 ? 6.517 -20.126 -39.366 1.00 45.88 196 SER A CA 1
ATOM 1437 C C . SER A 1 196 ? 7.382 -18.945 -38.903 1.00 45.88 196 SER A C 1
ATOM 1439 O O . SER A 1 196 ? 8.258 -19.106 -38.052 1.00 45.88 196 SER A O 1
ATOM 1441 N N . VAL A 1 197 ? 7.036 -17.730 -39.346 1.00 46.47 197 VAL A N 1
ATOM 1442 C CA . VAL A 1 197 ? 7.335 -16.496 -38.581 1.00 46.47 197 VAL A CA 1
ATOM 1443 C C . VAL A 1 197 ? 6.112 -15.982 -37.789 1.00 46.47 197 VAL A C 1
ATOM 1445 O O . VAL A 1 197 ? 6.273 -15.157 -36.897 1.00 46.47 197 VAL A O 1
ATOM 1448 N N . ASP A 1 198 ? 4.917 -16.552 -37.991 1.00 51.25 198 ASP A N 1
ATOM 1449 C CA . ASP A 1 198 ? 3.644 -16.042 -37.441 1.00 51.25 198 ASP A CA 1
ATOM 1450 C C . ASP A 1 198 ? 3.047 -16.901 -36.307 1.00 51.25 198 ASP A C 1
ATOM 1452 O O . ASP A 1 198 ? 1.868 -17.226 -36.308 1.00 51.25 198 ASP A O 1
ATOM 1456 N N . ALA A 1 199 ? 3.849 -17.324 -35.323 1.00 51.09 199 ALA A N 1
ATOM 1457 C CA . ALA A 1 199 ? 3.318 -18.076 -34.167 1.00 51.09 199 ALA A CA 1
ATOM 1458 C C . ALA A 1 199 ? 3.758 -17.559 -32.789 1.00 51.09 199 ALA A C 1
ATOM 1460 O O . ALA A 1 199 ? 3.218 -18.004 -31.781 1.00 51.09 199 ALA A O 1
ATOM 1461 N N . ARG A 1 200 ? 4.716 -16.622 -32.727 1.00 52.34 200 ARG A N 1
ATOM 1462 C CA . ARG A 1 200 ? 5.267 -16.084 -31.463 1.00 52.34 200 ARG A CA 1
ATOM 1463 C C . ARG A 1 200 ? 4.908 -14.620 -31.185 1.00 52.34 200 ARG A C 1
ATOM 1465 O O . ARG A 1 200 ? 5.390 -14.052 -30.216 1.00 52.34 200 ARG A O 1
ATOM 1472 N N . GLY A 1 201 ? 4.099 -13.999 -32.043 1.00 61.78 201 GLY A N 1
ATOM 1473 C CA . GLY A 1 201 ? 3.712 -12.588 -31.915 1.00 61.78 201 GLY A CA 1
ATOM 1474 C C . GLY A 1 201 ? 2.233 -12.308 -32.167 1.00 61.78 201 GLY A C 1
ATOM 1475 O O . GLY A 1 201 ? 1.836 -11.147 -32.153 1.00 61.78 201 GLY A O 1
ATOM 1476 N N . GLU A 1 202 ? 1.410 -13.334 -32.405 1.00 71.62 202 GLU A N 1
ATOM 1477 C CA . GLU A 1 202 ? -0.037 -13.139 -32.472 1.00 71.62 202 GLU A CA 1
ATOM 1478 C C . GLU A 1 202 ? -0.558 -12.869 -31.059 1.00 71.62 202 GLU A C 1
ATOM 1480 O O . GLU A 1 202 ? -0.557 -13.761 -30.210 1.00 71.62 202 GLU A O 1
ATOM 1485 N N . MET A 1 203 ? -0.976 -11.628 -30.813 1.00 79.88 203 MET A N 1
ATOM 1486 C CA . MET A 1 203 ? -1.772 -11.268 -29.643 1.00 79.88 203 MET A CA 1
ATOM 1487 C C . MET A 1 203 ? -3.248 -11.413 -30.001 1.00 79.88 203 MET A C 1
ATOM 1489 O O . MET A 1 203 ? -3.683 -10.954 -31.063 1.00 79.88 203 MET A O 1
ATOM 1493 N N . ARG A 1 204 ? -4.017 -12.074 -29.136 1.00 83.00 204 ARG A N 1
ATOM 1494 C CA . ARG A 1 204 ? -5.468 -12.226 -29.295 1.00 83.00 204 ARG A CA 1
ATOM 1495 C C . ARG A 1 204 ? -6.180 -11.635 -28.090 1.00 83.00 204 ARG A C 1
ATOM 1497 O O . ARG A 1 204 ? -5.701 -11.765 -26.969 1.00 83.00 204 ARG A O 1
ATOM 1504 N N . VAL A 1 205 ? -7.307 -10.979 -28.356 1.00 82.88 205 VAL A N 1
ATOM 1505 C CA . VAL A 1 205 ? -8.192 -10.445 -27.320 1.00 82.88 205 VAL A CA 1
ATOM 1506 C C . VAL A 1 205 ? -9.024 -11.595 -26.768 1.00 82.88 205 VAL A C 1
ATOM 1508 O O . VAL A 1 205 ? -9.719 -12.270 -27.530 1.00 82.88 205 VAL A O 1
ATOM 1511 N N . ASP A 1 206 ? -8.949 -11.819 -25.464 1.00 79.88 206 ASP A N 1
ATOM 1512 C CA . ASP A 1 206 ? -9.764 -12.804 -24.766 1.00 79.88 206 ASP A CA 1
ATOM 1513 C C . ASP A 1 206 ? -11.230 -12.319 -24.669 1.00 79.88 206 ASP A C 1
ATOM 1515 O O . ASP A 1 206 ? -11.488 -11.217 -24.175 1.00 79.88 206 ASP A O 1
ATOM 1519 N N . PRO A 1 207 ? -12.217 -13.111 -25.134 1.00 76.75 207 PRO A N 1
ATOM 1520 C CA . PRO A 1 207 ? -13.636 -12.758 -25.058 1.00 76.75 207 PRO A CA 1
ATOM 1521 C C . PRO A 1 207 ? -14.190 -12.585 -23.636 1.00 76.75 207 PRO A C 1
ATOM 1523 O O . PRO A 1 207 ? -15.223 -11.937 -23.469 1.00 76.75 207 PRO A O 1
ATOM 1526 N N . ASN A 1 208 ? -13.570 -13.200 -22.627 1.00 75.38 208 ASN A N 1
ATOM 1527 C CA . ASN A 1 208 ? -14.089 -13.216 -21.261 1.00 75.38 208 ASN A CA 1
ATOM 1528 C C . ASN A 1 208 ? -13.728 -11.941 -20.481 1.00 75.38 208 ASN A C 1
ATOM 1530 O O . ASN A 1 208 ? -14.514 -11.483 -19.650 1.00 75.38 208 ASN A O 1
ATOM 1534 N N . ASP A 1 209 ? -12.560 -11.354 -20.758 1.00 81.00 209 ASP A N 1
ATOM 1535 C CA . ASP A 1 209 ? -12.038 -10.195 -20.023 1.00 81.00 209 ASP A CA 1
ATOM 1536 C C . ASP A 1 209 ? -11.696 -8.972 -20.901 1.00 81.00 209 ASP A C 1
ATOM 1538 O O . ASP A 1 209 ? -11.597 -7.858 -20.380 1.00 81.00 209 ASP A O 1
ATOM 1542 N N . GLY A 1 210 ? -11.586 -9.146 -22.223 1.00 83.19 210 GLY A N 1
ATOM 1543 C CA . GLY A 1 210 ? -11.260 -8.097 -23.187 1.00 83.19 210 GLY A CA 1
ATOM 1544 C C . GLY A 1 210 ? -9.781 -7.698 -23.248 1.00 83.19 210 GLY A C 1
ATOM 1545 O O . GLY A 1 210 ? -9.475 -6.677 -23.867 1.00 83.19 210 GLY A O 1
ATOM 1546 N N . ASN A 1 211 ? -8.867 -8.451 -22.631 1.00 84.31 211 ASN A N 1
ATOM 1547 C CA . ASN A 1 211 ? -7.431 -8.170 -22.651 1.00 84.31 211 ASN A CA 1
ATOM 1548 C C . ASN A 1 211 ? -6.713 -8.916 -23.785 1.00 84.31 211 ASN A C 1
ATOM 1550 O O . ASN A 1 211 ? -7.128 -9.988 -24.216 1.00 84.31 211 ASN A O 1
ATOM 1554 N N . GLU A 1 212 ? -5.608 -8.342 -24.267 1.00 84.62 212 GLU A N 1
ATOM 1555 C CA . GLU A 1 212 ? -4.741 -8.961 -25.273 1.00 84.62 212 GLU A CA 1
ATOM 1556 C C . GLU A 1 212 ? -3.691 -9.852 -24.607 1.00 84.62 212 GLU A C 1
ATOM 1558 O O . GLU A 1 212 ? -2.888 -9.375 -23.805 1.00 84.62 212 GLU A O 1
ATOM 1563 N N . TYR A 1 213 ? -3.665 -11.127 -24.987 1.00 83.94 213 TYR A N 1
ATOM 1564 C CA . TYR A 1 213 ? -2.670 -12.092 -24.532 1.00 83.94 213 TYR A CA 1
ATOM 1565 C C . TYR A 1 213 ? -1.894 -12.664 -25.710 1.00 83.94 213 TYR A C 1
ATOM 1567 O O . TYR A 1 213 ? -2.449 -12.927 -26.784 1.00 83.94 213 TYR A O 1
ATOM 1575 N N . THR A 1 214 ? -0.599 -12.900 -25.505 1.00 88.19 214 THR A N 1
ATOM 1576 C CA . THR A 1 214 ? 0.160 -13.775 -26.402 1.00 88.19 214 THR A CA 1
ATOM 1577 C C . THR A 1 214 ? -0.286 -15.222 -26.211 1.00 88.19 214 THR A C 1
ATOM 1579 O O . THR A 1 214 ? -0.772 -15.606 -25.146 1.00 88.19 214 THR A O 1
ATOM 1582 N N . ARG A 1 215 ? -0.086 -16.060 -27.233 1.00 82.00 215 ARG A N 1
ATOM 1583 C CA . ARG A 1 215 ? -0.418 -17.493 -27.166 1.00 82.00 215 ARG A CA 1
ATOM 1584 C C . ARG A 1 215 ? 0.152 -18.179 -25.919 1.00 82.00 215 ARG A C 1
ATOM 1586 O O . ARG A 1 215 ? -0.519 -18.989 -25.294 1.00 82.00 215 ARG A O 1
ATOM 1593 N N . GLU A 1 216 ? 1.391 -17.849 -25.570 1.00 84.62 216 GLU A N 1
ATOM 1594 C CA . GLU A 1 216 ? 2.119 -18.445 -24.447 1.00 84.62 216 GLU A CA 1
ATOM 1595 C C . GLU A 1 216 ? 1.528 -18.015 -23.095 1.00 84.62 216 GLU A C 1
ATOM 1597 O O . GLU A 1 216 ? 1.369 -18.841 -22.198 1.00 84.62 216 GLU A O 1
ATOM 1602 N N . GLU A 1 217 ? 1.146 -16.742 -22.959 1.00 83.56 217 GLU A N 1
ATOM 1603 C CA . GLU A 1 217 ? 0.470 -16.227 -21.761 1.00 83.56 217 GLU A CA 1
ATOM 1604 C C . GLU A 1 217 ? -0.937 -16.803 -21.613 1.00 83.56 217 GLU A C 1
ATOM 1606 O O . GLU A 1 217 ? -1.356 -17.134 -20.506 1.00 83.56 217 GLU A O 1
ATOM 1611 N N . PHE A 1 218 ? -1.644 -16.972 -22.728 1.00 83.75 218 PHE A N 1
ATOM 1612 C CA . PHE A 1 218 ? -2.989 -17.526 -22.744 1.00 83.75 218 PHE A CA 1
ATOM 1613 C C . PHE A 1 218 ? -2.992 -19.009 -22.338 1.00 83.75 218 PHE A C 1
ATOM 1615 O O . PHE A 1 218 ? -3.764 -19.409 -21.467 1.00 83.75 218 PHE A O 1
ATOM 1622 N N . GLU A 1 219 ? -2.064 -19.809 -22.882 1.00 86.44 219 GLU A N 1
ATOM 1623 C CA . GLU A 1 219 ? -1.856 -21.209 -22.478 1.00 86.44 219 GLU A CA 1
ATOM 1624 C C . GLU A 1 219 ? -1.457 -21.316 -20.990 1.00 86.44 219 GLU A C 1
ATOM 1626 O O . GLU A 1 219 ? -1.901 -22.231 -20.295 1.00 86.44 219 GLU A O 1
ATOM 1631 N N . ALA A 1 220 ? -0.665 -20.368 -20.471 1.00 85.19 220 ALA A N 1
ATOM 1632 C CA . ALA A 1 220 ? -0.286 -20.327 -19.057 1.00 85.19 220 ALA A CA 1
ATOM 1633 C C . ALA A 1 220 ? -1.446 -19.939 -18.124 1.00 85.19 220 ALA A C 1
ATOM 1635 O O . ALA A 1 220 ? -1.509 -20.434 -16.998 1.00 85.19 220 ALA A O 1
ATOM 1636 N N . TYR A 1 221 ? -2.345 -19.058 -18.570 1.00 83.38 221 TYR A N 1
ATOM 1637 C CA . TYR A 1 221 ? -3.466 -18.570 -17.766 1.00 83.38 221 TYR A CA 1
ATOM 1638 C C . TYR A 1 221 ? -4.631 -19.565 -17.727 1.00 83.38 221 TYR A C 1
ATOM 1640 O O . TYR A 1 221 ? -5.167 -19.844 -16.654 1.00 83.38 221 TYR A O 1
ATOM 1648 N N . TYR A 1 222 ? -4.992 -20.135 -18.879 1.00 81.62 222 TYR A N 1
ATOM 1649 C CA . TYR A 1 222 ? -6.145 -21.031 -19.017 1.00 81.62 222 TYR A CA 1
ATOM 1650 C C . TYR A 1 222 ? -5.788 -22.520 -18.928 1.00 81.62 222 TYR A C 1
ATOM 1652 O O . TYR A 1 222 ? -6.666 -23.357 -18.742 1.00 81.62 222 TYR A O 1
ATOM 1660 N N . GLY A 1 223 ? -4.500 -22.873 -18.994 1.00 80.56 223 GLY A N 1
ATOM 1661 C CA . GLY A 1 223 ? -4.040 -24.259 -18.869 1.00 80.56 223 GLY A CA 1
ATOM 1662 C C . GLY A 1 223 ? -4.376 -25.141 -20.078 1.00 80.56 223 GLY A C 1
ATOM 1663 O O . GLY A 1 223 ? -4.255 -26.365 -19.990 1.00 80.56 223 GLY A O 1
ATOM 1664 N N . GLY A 1 224 ? -4.782 -24.537 -21.199 1.00 79.12 224 GLY A N 1
ATOM 1665 C CA . GLY A 1 224 ? -5.276 -25.222 -22.389 1.00 79.12 224 GLY A CA 1
ATOM 1666 C C . GLY A 1 224 ? -5.180 -24.369 -23.658 1.00 79.12 224 GLY A C 1
ATOM 1667 O O . GLY A 1 224 ? -4.902 -23.173 -23.611 1.00 79.12 224 GLY A O 1
ATOM 1668 N N . ARG A 1 225 ? -5.368 -25.019 -24.816 1.00 76.69 225 ARG A N 1
ATOM 1669 C CA . ARG A 1 225 ? -5.406 -24.381 -26.150 1.00 76.69 225 ARG A CA 1
ATOM 1670 C C . ARG A 1 225 ? -6.817 -24.277 -26.731 1.00 76.69 225 ARG A C 1
ATOM 1672 O O . ARG A 1 225 ? -6.994 -23.644 -27.766 1.00 76.69 225 ARG A O 1
ATOM 1679 N N . GLU A 1 226 ? -7.806 -24.889 -26.084 1.00 77.62 226 GLU A N 1
ATOM 1680 C CA . GLU A 1 226 ? -9.181 -24.947 -26.593 1.00 77.62 226 GLU A CA 1
ATOM 1681 C C . GLU A 1 226 ? -9.807 -23.549 -26.634 1.00 77.62 226 GLU A C 1
ATOM 1683 O O . GLU A 1 226 ? -10.437 -23.163 -27.618 1.00 77.62 226 GLU A O 1
ATOM 1688 N N . GLU A 1 227 ? -9.542 -22.742 -25.611 1.00 72.06 227 GLU A N 1
ATOM 1689 C CA . GLU A 1 227 ? -10.037 -21.376 -25.491 1.00 72.06 227 GLU A CA 1
ATOM 1690 C C . GLU A 1 227 ? -9.325 -20.421 -26.474 1.00 72.06 227 GLU A C 1
ATOM 1692 O O . GLU A 1 227 ? -9.935 -19.476 -26.978 1.00 72.06 227 GLU A O 1
ATOM 1697 N N . TRP A 1 228 ? -8.070 -20.711 -26.844 1.00 73.75 228 TRP A N 1
ATOM 1698 C CA . TRP A 1 228 ? -7.315 -19.953 -27.854 1.00 73.75 228 TRP A CA 1
ATOM 1699 C C . TRP A 1 228 ? -7.853 -20.190 -29.271 1.00 73.75 228 TRP A C 1
ATOM 1701 O O . TRP A 1 228 ? -7.922 -19.261 -30.088 1.00 73.75 228 TRP A O 1
ATOM 1711 N N . ASP A 1 229 ? -8.248 -21.431 -29.562 1.00 77.31 229 ASP A N 1
ATOM 1712 C CA . ASP A 1 229 ? -8.853 -21.815 -30.837 1.00 77.31 229 ASP A CA 1
ATOM 1713 C C . ASP A 1 229 ? -10.296 -21.290 -30.953 1.00 77.31 229 ASP A C 1
ATOM 1715 O O . ASP A 1 229 ? -10.693 -20.818 -32.022 1.00 77.31 229 ASP A O 1
ATOM 1719 N N . ALA A 1 230 ? -11.050 -21.260 -29.847 1.00 72.25 230 ALA A N 1
ATOM 1720 C CA . ALA A 1 230 ? -12.372 -20.631 -29.786 1.00 72.25 230 ALA A CA 1
ATOM 1721 C C . ALA A 1 230 ? -12.309 -19.114 -30.056 1.00 72.25 230 ALA A C 1
ATOM 1723 O O . ALA A 1 230 ? -13.103 -18.585 -30.839 1.00 72.25 230 ALA A O 1
ATOM 1724 N N . ALA A 1 231 ? -11.319 -18.414 -29.487 1.00 64.69 231 ALA A N 1
ATOM 1725 C CA . ALA A 1 231 ? -11.092 -16.992 -29.755 1.00 64.69 231 ALA A CA 1
ATOM 1726 C C . ALA A 1 231 ? -10.698 -16.717 -31.224 1.00 64.69 231 ALA A C 1
ATOM 1728 O O . ALA A 1 231 ? -11.021 -15.661 -31.771 1.00 64.69 231 ALA A O 1
ATOM 1729 N N . ALA A 1 232 ? -10.043 -17.673 -31.895 1.00 67.50 232 ALA A N 1
ATOM 1730 C CA . ALA A 1 232 ? -9.723 -17.586 -33.323 1.00 67.50 232 ALA A CA 1
ATOM 1731 C C . ALA A 1 232 ? -10.985 -17.594 -34.200 1.00 67.50 232 ALA A C 1
ATOM 1733 O O . ALA A 1 232 ? -11.104 -16.795 -35.130 1.00 67.50 232 ALA A O 1
ATOM 1734 N N . GLN A 1 233 ? -11.922 -18.498 -33.892 1.00 60.72 233 GLN A N 1
ATOM 1735 C CA . GLN A 1 233 ? -13.156 -18.680 -34.660 1.00 60.72 233 GLN A CA 1
ATOM 1736 C C . GLN A 1 233 ? -14.061 -17.447 -34.566 1.00 60.72 233 GLN A C 1
ATOM 1738 O O . GLN A 1 233 ? -14.551 -16.977 -35.593 1.00 60.72 233 GLN A O 1
ATOM 1743 N N . ALA A 1 234 ? -14.171 -16.840 -33.378 1.00 59.16 234 ALA A N 1
ATOM 1744 C CA . ALA A 1 234 ? -14.982 -15.641 -33.154 1.00 59.16 234 ALA A CA 1
ATOM 1745 C C . ALA A 1 234 ? -14.565 -14.428 -34.015 1.00 59.16 234 ALA A C 1
ATOM 1747 O O . ALA A 1 234 ? -15.402 -13.597 -34.354 1.00 59.16 234 ALA A O 1
ATOM 1748 N N . ARG A 1 235 ? -13.287 -14.322 -34.412 1.00 57.25 235 ARG A N 1
ATOM 1749 C CA . ARG A 1 235 ? -12.799 -13.248 -35.298 1.00 57.25 235 ARG A CA 1
ATOM 1750 C C . ARG A 1 235 ? -13.082 -13.512 -36.780 1.00 57.25 235 ARG A C 1
ATOM 1752 O O . ARG A 1 235 ? -13.094 -12.569 -37.560 1.00 57.25 235 ARG A O 1
ATOM 1759 N N . SER A 1 236 ? -13.271 -14.772 -37.172 1.00 56.41 236 SER A N 1
ATOM 1760 C CA . SER A 1 236 ? -13.566 -15.146 -38.564 1.00 56.41 236 SER A CA 1
ATOM 1761 C C . SER A 1 236 ? -15.045 -15.004 -38.943 1.00 56.41 236 SER A C 1
ATOM 1763 O O . SER A 1 236 ? -15.358 -14.949 -40.128 1.00 56.41 236 SER A O 1
ATOM 1765 N N . GLU A 1 237 ? -15.937 -14.934 -37.949 1.00 52.12 237 GLU A N 1
ATOM 1766 C CA . GLU A 1 237 ? -17.389 -14.768 -38.131 1.00 52.12 237 GLU A CA 1
ATOM 1767 C C . GLU A 1 237 ? -17.866 -13.301 -38.045 1.00 52.12 237 GLU A C 1
ATOM 1769 O O . GLU A 1 237 ? -19.065 -13.039 -38.166 1.00 52.12 237 GLU A O 1
ATOM 1774 N N . LEU A 1 238 ? -16.940 -12.350 -37.859 1.00 50.50 238 LEU A N 1
ATOM 1775 C CA . LEU A 1 238 ? -17.157 -10.898 -37.969 1.00 50.50 238 LEU A CA 1
ATOM 1776 C C . LEU A 1 238 ? -16.760 -10.391 -39.360 1.00 50.50 238 LEU A C 1
ATOM 1778 O O . LEU A 1 238 ? -17.520 -9.560 -39.907 1.00 50.50 238 LEU A O 1
#

Nearest PDB structures (foldseek):
  1q5w-assembly1_A  TM=8.261E-01  e=8.574E-01  Rattus norvegicus
  9dby-assembly1_M  TM=6.860E-01  e=3.536E+00  Homo sapiens
  3b0a-assembly2_E  TM=5.403E-01  e=6.067E+00  Mus musculus
  6xu6-assembly1_Cm  TM=4.720E-01  e=6.491E+00  Drosophila melanogaster

Organism: Prymnesium parvum (NCBI:txid97485)

Secondary structure (DSSP, 8-state):
-PPPPPEE-TTS-EE-TT-SB-TTT--B--TTPEEPSSPPPHHHHT-SPP--TT--HHHHHHHHHHHHHHHTTS--THHHHHHHHHT------SSHHHHHHHHHHHTTSS-GGGTTSSSSS--HHHHHHHHHHHHHHHHHHHHHHHHHHHHHHHHHHHHHHHHHHHHHHHHHHHHTTS-PPPP-------------SSSSS-EEE-TTT--EEEHHHHHHHHSSSHHHHHHHHHHH--

Radius of gyration: 37.58 Å; Cα contacts (8 Å, |Δi|>4): 104; chains: 1; bounding box: 80×47×118 Å

pLDDT: mean 71.37, std 18.61, range [41.25, 98.69]

Foldseek 3Di:
DDFAFWFADPVRAIGGRPDQAGPPPRHGDDPPTHGDPDDDDPVNVVPDPPPDPDDDPVNVVVVVVVVVVVVVVPDDPVVVVVVCVVVPHPPPDDPPVVVVVVVVVVVVPDDPPPPPPPPPPCPVPVVVVVVVVVVVVVVVVVVVVVVVVVVVVVVVVVVVVVVVVVVVVVVVVVVVVDDDDDDDDDDDDDDDDPDDPPQQPDWFQQPVPRDTDRPVVVCVVVVDCPSVVVSVVVVVVD

Sequence (238 aa):
MRRARDWVCDCHAVNLGDRYECFACAAPKSANARAAARQVTAVEDAGPPPLLAAQSVVELHSASSHAARDVQASRPAAYYAAAATRRGGFTAAPFRTAALNAALKEAAAEPRAARGAAKERRQPGRARGAHKEAIDALKAQQQAARVAAEAKLAEERRERERQREARMRERASSAGAGGAPAEAAVGERGDASVGSVDARGEMRVDPNDGNEYTREEFEAYYGGREEWDAAAQARSEL

Solvent-accessible surface area (backbone atoms only — not comparable to full-atom values): 15186 Å² total; per-residue (Å²): 134,86,78,60,69,23,28,34,45,96,85,70,47,80,33,62,38,86,54,62,48,36,90,88,77,63,48,64,66,52,97,79,48,44,71,43,95,60,83,80,51,76,77,71,69,65,56,80,73,78,80,72,78,84,68,50,74,65,55,54,51,51,52,49,53,52,53,57,58,53,55,77,74,74,65,64,73,63,60,60,55,56,50,47,63,73,66,65,60,80,69,94,67,73,72,64,53,57,56,50,51,48,52,51,54,59,65,66,72,56,77,84,85,71,75,79,78,78,78,84,79,74,72,77,65,62,62,55,52,55,52,52,52,52,52,53,51,51,51,50,53,51,52,53,52,50,54,52,50,52,51,51,54,52,50,52,52,53,50,54,47,52,51,50,52,50,51,52,50,50,53,54,55,54,63,72,72,65,74,84,85,82,82,86,82,90,81,82,92,74,95,78,77,94,73,83,85,82,77,87,73,58,64,44,61,40,88,89,79,68,48,75,34,42,61,68,56,41,35,69,73,69,74,46,62,65,66,58,53,52,50,53,52,64,64,74,78,109

InterPro domains:
  IPR036443 Zinc finger, RanBP2-type superfamily [SSF90209] (3-32)

Mean predicted aligned error: 23.09 Å